Protein AF-A0A1Y6H4E5-F1 (afdb_monomer_lite)

Foldseek 3Di:
DVVVVVVVVVVVVVPPPPPDDDDDPVVVVVVVVVVVVVVVVVVVVVVVVVVVVVCCVVPNDAPDPGDPPDPPDDPPPDPPDDDDDDDDDDDDDDDDDDDDDPDDPCPPPPDPPPDPPPDPLDPLPPDFFQKEAEAEEEEQFQAKFKAFPNDTRYPRHHGHRYHPPDPCNVVPDFGDHMDDNCCNPPNGPAWIWMWTQFNVRDIDIDTHDVCVLQVRRGADDDDDPQFFDPCCSQQNPVRPRGWYKYWYWYHYRQKIWIKIWGWTWTPDAPCCPPDVPHTDIDTDIGTSDMDGD

Organism: NCBI:txid48664

Radius of gyration: 30.04 Å; chains: 1; bounding box: 82×57×72 Å

Sequence (293 aa):
MEECALLCSIRSIAKEGDKQMSDTPESRYAAVARRVVEAHEAQLLRDLQLINERTVRELGPLPHGGLPVQPKRKPKRAPWEQPVVDPPTLDADAPLLPQTPLSDIGDPDMFKFSNPFKKKRREPWPLRFDSYSFDARCYHTLRCSIIFDRQQHSLHLADPSGDPYAPDWKDDWRGGFGSTEEFETRGFPSTVDIRWTAMDGVERYVEVDLEKIFPGHLMLHNVAGEDIDEFFLVYGYSGNGRNHVYILLEVNDRTINVYMRADVLTKHLADPQHDPHIKISRNDLILAWTKTY

Structure (mmCIF, N/CA/C/O backbone):
data_AF-A0A1Y6H4E5-F1
#
_entry.id   AF-A0A1Y6H4E5-F1
#
loop_
_atom_site.group_PDB
_atom_site.id
_atom_site.type_symbol
_atom_site.label_atom_id
_atom_site.label_alt_id
_atom_site.label_comp_id
_atom_site.label_asym_id
_atom_site.label_entity_id
_atom_site.label_seq_id
_atom_site.pdbx_PDB_ins_code
_atom_site.Cartn_x
_atom_site.Cartn_y
_atom_site.Cartn_z
_atom_site.occupancy
_atom_site.B_iso_or_equiv
_atom_site.auth_seq_id
_atom_site.auth_comp_id
_atom_site.auth_asym_id
_atom_site.auth_atom_id
_atom_site.pdbx_PDB_model_num
ATOM 1 N N . MET A 1 1 ? -8.424 22.517 -40.061 1.00 43.75 1 MET A N 1
ATOM 2 C CA . MET A 1 1 ? -7.955 21.871 -41.310 1.00 43.75 1 MET A CA 1
ATOM 3 C C . MET A 1 1 ? -6.495 21.405 -41.241 1.00 43.75 1 MET A C 1
ATOM 5 O O . MET A 1 1 ? -6.086 20.671 -42.128 1.00 43.75 1 MET A O 1
ATOM 9 N N . GLU A 1 2 ? -5.729 21.730 -40.190 1.00 38.34 2 GLU A N 1
ATOM 10 C CA . GLU A 1 2 ? -4.317 21.315 -40.055 1.00 38.34 2 GLU A CA 1
ATOM 11 C C . GLU A 1 2 ? -4.100 19.918 -39.436 1.00 38.34 2 GLU A C 1
ATOM 13 O O . GLU A 1 2 ? -3.060 19.312 -39.671 1.00 38.34 2 GLU A O 1
ATOM 18 N N . GLU A 1 3 ? -5.091 19.324 -38.758 1.00 34.62 3 GLU A N 1
ATOM 19 C CA . GLU A 1 3 ? -4.990 17.938 -38.251 1.00 34.62 3 GLU A CA 1
ATOM 20 C C . GLU A 1 3 ? -4.940 16.871 -39.363 1.00 34.62 3 GLU A C 1
ATOM 22 O O . GLU A 1 3 ? -4.353 15.805 -39.183 1.00 34.62 3 GLU A O 1
ATOM 27 N N . CYS A 1 4 ? -5.490 17.158 -40.549 1.00 33.28 4 CYS A N 1
ATOM 28 C CA . CYS A 1 4 ? -5.428 16.233 -41.689 1.00 33.28 4 CYS A CA 1
ATOM 29 C C . CYS A 1 4 ? -4.044 16.192 -42.363 1.00 33.28 4 CYS A C 1
ATOM 31 O O . CYS A 1 4 ? -3.723 15.211 -43.032 1.00 33.28 4 CYS A O 1
ATOM 33 N N . ALA A 1 5 ? -3.200 17.214 -42.177 1.00 38.75 5 ALA A N 1
ATOM 34 C CA . ALA A 1 5 ? -1.873 17.262 -42.795 1.00 38.75 5 ALA A CA 1
ATOM 35 C C . ALA A 1 5 ? -0.847 16.394 -42.042 1.00 38.75 5 ALA A C 1
ATOM 37 O O . ALA A 1 5 ? -0.001 15.753 -42.672 1.00 38.75 5 ALA A O 1
ATOM 38 N N . LEU A 1 6 ? -0.964 16.293 -40.711 1.00 40.72 6 LEU A N 1
ATOM 39 C CA . LEU A 1 6 ? -0.069 15.469 -39.890 1.00 40.72 6 LEU A CA 1
ATOM 40 C C . LEU A 1 6 ? -0.286 13.965 -40.135 1.00 40.72 6 LEU A C 1
ATOM 42 O O . LEU A 1 6 ? 0.675 13.212 -40.290 1.00 40.72 6 LEU A O 1
ATOM 46 N N . LEU A 1 7 ? -1.547 13.533 -40.256 1.00 39.62 7 LEU A N 1
ATOM 47 C CA . LEU A 1 7 ? -1.901 12.130 -40.506 1.00 39.62 7 LEU A CA 1
ATOM 48 C C . LEU A 1 7 ? -1.548 11.663 -41.932 1.00 39.62 7 LEU A C 1
ATOM 50 O O . LEU A 1 7 ? -1.193 10.498 -42.126 1.00 39.62 7 LEU A O 1
ATOM 54 N N . CYS A 1 8 ? -1.572 12.561 -42.924 1.00 33.62 8 CYS A N 1
ATOM 55 C CA . CYS A 1 8 ? -1.128 12.254 -44.289 1.00 33.62 8 CYS A CA 1
ATOM 56 C C . CYS A 1 8 ? 0.403 12.153 -44.412 1.00 33.62 8 CYS A C 1
ATOM 58 O O . CYS A 1 8 ? 0.894 11.301 -45.153 1.00 33.62 8 CYS A O 1
ATOM 60 N N . SER A 1 9 ? 1.163 12.949 -43.651 1.00 37.72 9 SER A N 1
ATOM 61 C CA . SER A 1 9 ? 2.634 12.900 -43.663 1.00 37.72 9 SER A CA 1
ATOM 62 C C . SER A 1 9 ? 3.179 11.608 -43.029 1.00 37.72 9 SER A C 1
ATOM 64 O O . SER A 1 9 ? 4.065 10.956 -43.586 1.00 37.72 9 SER A O 1
ATOM 66 N N . ILE A 1 10 ? 2.557 11.143 -41.936 1.00 40.94 10 ILE A N 1
ATOM 67 C CA . ILE A 1 10 ? 2.920 9.883 -41.260 1.00 40.94 10 ILE A CA 1
ATOM 68 C C . ILE A 1 10 ? 2.685 8.660 -42.168 1.00 40.94 10 ILE A C 1
ATOM 70 O O . ILE A 1 10 ? 3.489 7.726 -42.170 1.00 40.94 10 ILE A O 1
ATOM 74 N N . ARG A 1 11 ? 1.632 8.672 -43.001 1.00 40.44 11 ARG A N 1
ATOM 75 C CA . ARG A 1 11 ? 1.363 7.591 -43.970 1.00 40.44 11 ARG A CA 1
ATOM 76 C C . ARG A 1 11 ? 2.332 7.566 -45.157 1.00 40.44 11 ARG A C 1
ATOM 78 O O . ARG A 1 11 ? 2.535 6.495 -45.723 1.00 40.44 11 ARG A O 1
ATOM 85 N N . SER A 1 12 ? 2.937 8.697 -45.528 1.00 34.59 12 SER A N 1
ATOM 86 C CA . SER A 1 12 ? 3.885 8.760 -46.652 1.00 34.59 12 SER A CA 1
ATOM 87 C C . SER A 1 12 ? 5.274 8.238 -46.269 1.00 34.59 12 SER A C 1
ATOM 89 O O . SER A 1 12 ? 5.890 7.513 -47.044 1.00 34.59 12 SER A O 1
ATOM 91 N N . ILE A 1 13 ? 5.736 8.511 -45.043 1.00 42.03 13 ILE A N 1
ATOM 92 C CA . ILE A 1 13 ? 7.057 8.066 -44.555 1.00 42.03 13 ILE A CA 1
ATOM 93 C C . ILE A 1 13 ? 7.108 6.538 -44.365 1.00 42.03 13 ILE A C 1
ATOM 95 O O . ILE A 1 13 ? 8.163 5.922 -44.506 1.00 42.03 13 ILE A O 1
ATOM 99 N N . ALA A 1 14 ? 5.962 5.894 -44.120 1.00 40.59 14 ALA A N 1
ATOM 100 C CA . ALA A 1 14 ? 5.868 4.439 -44.012 1.00 40.59 14 ALA A CA 1
ATOM 101 C C . ALA A 1 14 ? 6.051 3.695 -45.353 1.00 40.59 14 ALA A C 1
ATOM 103 O O . ALA A 1 14 ? 6.268 2.486 -45.334 1.00 40.59 14 ALA A O 1
ATOM 104 N N . LYS A 1 15 ? 5.970 4.380 -46.505 1.00 39.62 15 LYS A N 1
ATOM 105 C CA . LYS A 1 15 ? 6.017 3.741 -47.832 1.00 39.62 15 LYS A CA 1
ATOM 106 C C . LYS A 1 15 ? 7.396 3.715 -48.495 1.00 39.62 15 LYS A C 1
ATOM 108 O O . LYS A 1 15 ? 7.568 2.975 -49.455 1.00 39.62 15 LYS A O 1
ATOM 113 N N . GLU A 1 16 ? 8.369 4.479 -48.001 1.00 36.78 16 GLU A N 1
ATOM 114 C CA . GLU A 1 16 ? 9.634 4.709 -48.726 1.00 36.78 16 GLU A CA 1
ATOM 115 C C . GLU A 1 16 ? 10.865 4.048 -48.076 1.00 36.78 16 GLU A C 1
ATOM 117 O O . GLU A 1 16 ? 11.974 4.136 -48.593 1.00 36.78 16 GLU A O 1
ATOM 122 N N . GLY A 1 17 ? 10.678 3.337 -46.959 1.00 37.91 17 GLY A N 1
ATOM 123 C CA . GLY A 1 17 ? 11.751 2.681 -46.199 1.00 37.91 17 GLY A CA 1
ATOM 124 C C . GLY A 1 17 ? 11.786 1.155 -46.302 1.00 37.91 17 GLY A C 1
ATOM 125 O O . GLY A 1 17 ? 12.367 0.518 -45.430 1.00 37.91 17 GLY A O 1
ATOM 126 N N . ASP A 1 18 ? 11.158 0.556 -47.317 1.00 40.25 18 ASP A N 1
ATOM 127 C CA . ASP A 1 18 ? 11.039 -0.907 -47.467 1.00 40.25 18 ASP A CA 1
ATOM 128 C C . ASP A 1 18 ? 12.288 -1.560 -48.094 1.00 40.25 18 ASP A C 1
ATOM 130 O O . ASP A 1 18 ? 12.223 -2.507 -48.879 1.00 40.25 18 ASP A O 1
ATOM 134 N N . LYS A 1 19 ? 13.473 -1.022 -47.787 1.00 47.00 19 LYS A N 1
ATOM 135 C CA . LYS A 1 19 ? 14.741 -1.591 -48.240 1.00 47.00 19 LYS A CA 1
ATOM 136 C C 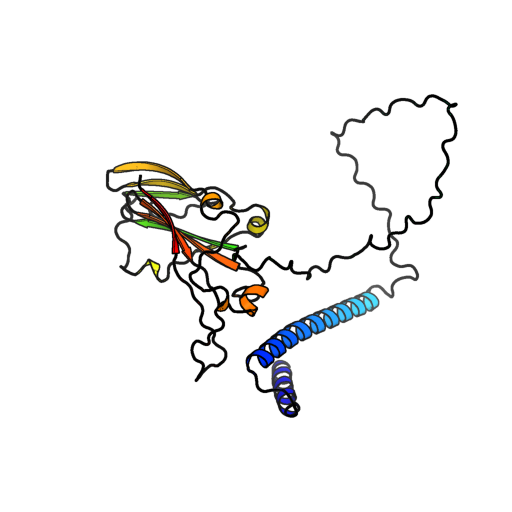. LYS A 1 19 ? 15.732 -1.632 -47.086 1.00 47.00 19 LYS A C 1
ATOM 138 O O . LYS A 1 19 ? 16.298 -0.619 -46.697 1.00 47.00 19 LYS A O 1
ATOM 143 N N . GLN A 1 20 ? 15.911 -2.852 -46.583 1.00 48.88 20 GLN A N 1
ATOM 144 C CA . GLN A 1 20 ? 16.854 -3.280 -45.550 1.00 48.88 20 GLN A CA 1
ATOM 145 C C . GLN A 1 20 ? 16.556 -2.831 -44.112 1.00 48.88 20 GLN A C 1
ATOM 147 O O . GLN A 1 20 ? 17.123 -1.868 -43.611 1.00 48.88 20 GLN A O 1
ATOM 152 N N . MET A 1 21 ? 15.796 -3.648 -43.381 1.00 39.09 21 MET A N 1
ATOM 153 C CA . MET A 1 21 ? 15.991 -3.817 -41.937 1.00 39.09 21 MET A CA 1
ATOM 154 C C . MET A 1 21 ? 15.664 -5.255 -41.545 1.00 39.09 21 MET A C 1
ATOM 156 O O . MET A 1 21 ? 14.657 -5.808 -41.965 1.00 39.09 21 MET A O 1
ATOM 160 N N . SER A 1 22 ? 16.564 -5.849 -40.772 1.00 40.94 22 SER A N 1
ATOM 161 C CA . SER A 1 22 ? 16.512 -7.217 -40.266 1.00 40.94 22 SER A CA 1
ATOM 162 C C . SER A 1 22 ? 15.227 -7.516 -39.485 1.00 40.94 22 SER A C 1
ATOM 164 O O . SER A 1 22 ? 14.877 -6.781 -38.560 1.00 40.94 22 SER A O 1
ATOM 166 N N . ASP A 1 23 ? 14.584 -8.628 -39.839 1.00 41.53 23 ASP A N 1
ATOM 167 C CA . ASP A 1 23 ? 13.348 -9.172 -39.265 1.00 41.53 23 ASP A CA 1
ATOM 168 C C . ASP A 1 23 ? 13.526 -9.725 -37.838 1.00 41.53 23 ASP A C 1
ATOM 170 O O . ASP A 1 23 ? 13.482 -10.934 -37.611 1.00 41.53 23 ASP A O 1
ATOM 174 N N . THR A 1 24 ? 13.685 -8.856 -36.837 1.00 47.16 24 THR A N 1
ATOM 175 C CA . THR A 1 24 ? 13.356 -9.224 -35.449 1.00 47.16 24 THR A CA 1
ATOM 176 C C . THR A 1 24 ? 12.381 -8.213 -34.826 1.00 47.16 24 THR A C 1
ATOM 178 O O . THR A 1 24 ? 12.632 -7.004 -34.870 1.00 47.16 24 THR A O 1
ATOM 181 N N . PRO A 1 25 ? 11.251 -8.664 -34.237 1.00 45.81 25 PRO A N 1
ATOM 182 C CA . PRO A 1 25 ? 10.238 -7.785 -33.636 1.00 45.81 25 PRO A CA 1
ATOM 183 C C . PRO A 1 25 ? 10.790 -6.862 -32.538 1.00 45.81 25 PRO A C 1
ATOM 185 O O . PRO A 1 25 ? 10.391 -5.701 -32.448 1.00 45.81 25 PRO A O 1
ATOM 188 N N . GLU A 1 26 ? 11.768 -7.342 -31.762 1.00 47.16 26 GLU A N 1
ATOM 189 C CA . GLU A 1 26 ? 12.462 -6.593 -30.701 1.00 47.16 26 GLU A CA 1
ATOM 190 C C . GLU A 1 26 ? 13.171 -5.329 -31.229 1.00 47.16 26 GLU A C 1
ATOM 192 O O . GLU A 1 26 ? 13.170 -4.281 -30.579 1.00 47.16 26 GLU A O 1
ATOM 197 N N . SER A 1 27 ? 13.701 -5.378 -32.457 1.00 55.47 27 SER A N 1
ATOM 198 C CA . SER A 1 27 ? 14.423 -4.263 -33.084 1.00 55.47 27 SER A CA 1
ATOM 199 C C . SER A 1 27 ? 13.495 -3.111 -33.485 1.00 55.47 27 SER A C 1
ATOM 201 O O . SER A 1 27 ? 13.840 -1.933 -33.345 1.00 55.47 27 SER A O 1
ATOM 203 N N . ARG A 1 28 ? 12.271 -3.424 -33.932 1.00 50.00 28 ARG A N 1
ATOM 204 C CA . ARG A 1 28 ? 11.319 -2.413 -34.423 1.00 50.00 28 ARG A CA 1
ATOM 205 C C . ARG A 1 28 ? 10.765 -1.561 -33.287 1.00 50.00 28 ARG A C 1
ATOM 207 O O . ARG A 1 28 ? 10.575 -0.363 -33.468 1.00 50.00 28 ARG A O 1
ATOM 214 N N . TYR A 1 29 ? 10.584 -2.139 -32.106 1.00 50.72 29 TYR A N 1
ATOM 215 C CA . TYR A 1 29 ? 10.145 -1.405 -30.923 1.00 50.72 29 TYR A CA 1
ATOM 216 C C . TYR A 1 29 ? 11.189 -0.473 -30.353 1.00 50.72 29 TYR A C 1
ATOM 218 O O . TYR A 1 29 ? 10.888 0.690 -30.088 1.00 50.72 29 TYR A O 1
ATOM 226 N N . ALA A 1 30 ? 12.420 -0.961 -30.221 1.00 56.38 30 ALA A N 1
ATOM 227 C CA . ALA A 1 30 ? 13.541 -0.112 -29.860 1.00 56.38 30 ALA A CA 1
ATOM 228 C C . ALA A 1 30 ? 13.674 1.050 -30.860 1.00 56.38 30 ALA A C 1
ATOM 230 O O . ALA A 1 30 ? 13.914 2.186 -30.455 1.00 56.38 30 ALA A O 1
ATOM 231 N N . ALA A 1 31 ? 13.436 0.799 -32.153 1.00 59.50 31 ALA A N 1
ATOM 232 C CA . ALA A 1 31 ? 13.433 1.838 -33.178 1.00 59.50 31 ALA A CA 1
ATOM 233 C C . ALA A 1 31 ? 12.261 2.828 -33.039 1.00 59.50 31 ALA A C 1
ATOM 235 O O . ALA A 1 31 ? 12.471 4.030 -33.176 1.00 59.50 31 ALA A O 1
ATOM 236 N N . VAL A 1 32 ? 11.040 2.370 -32.742 1.00 62.50 32 VAL A N 1
ATOM 237 C CA . VAL A 1 32 ? 9.875 3.254 -32.542 1.00 62.50 32 VAL A CA 1
ATOM 238 C C . VAL A 1 32 ? 10.035 4.097 -31.277 1.00 62.50 32 VAL A C 1
ATOM 240 O O . VAL A 1 32 ? 9.839 5.307 -31.333 1.00 62.50 32 VAL A O 1
ATOM 243 N N . ALA A 1 33 ? 10.459 3.501 -30.162 1.00 61.06 33 ALA A N 1
ATOM 244 C CA . ALA A 1 33 ? 10.704 4.224 -28.916 1.00 61.06 33 ALA A CA 1
ATOM 245 C C . ALA A 1 33 ? 11.807 5.282 -29.085 1.00 61.06 33 ALA A C 1
ATOM 247 O O . ALA A 1 33 ? 11.628 6.425 -28.664 1.00 61.06 33 ALA A O 1
ATOM 248 N N . ARG A 1 34 ? 12.906 4.941 -29.777 1.00 67.31 34 ARG A N 1
ATOM 249 C CA . ARG A 1 34 ? 13.946 5.915 -30.147 1.00 67.31 34 ARG A CA 1
ATOM 250 C C . ARG A 1 34 ? 13.375 7.053 -30.983 1.00 67.31 34 ARG A C 1
ATOM 252 O O . ARG A 1 34 ? 13.589 8.204 -30.633 1.00 67.31 34 ARG A O 1
ATOM 259 N N . ARG A 1 35 ? 12.565 6.752 -32.001 1.00 68.25 35 ARG A N 1
ATOM 260 C CA . ARG A 1 35 ? 11.923 7.775 -32.844 1.00 68.25 35 ARG A CA 1
ATOM 261 C C . ARG A 1 35 ? 10.982 8.693 -32.067 1.00 68.25 35 ARG A C 1
ATOM 263 O O . ARG A 1 35 ? 10.921 9.876 -32.375 1.00 68.25 35 ARG A O 1
ATOM 270 N N . VAL A 1 36 ? 10.254 8.183 -31.071 1.00 68.81 36 VAL A N 1
ATOM 271 C CA . VAL A 1 36 ? 9.380 9.008 -30.218 1.00 68.81 36 VAL A CA 1
ATOM 272 C C . VAL A 1 36 ? 10.207 9.960 -29.352 1.00 68.81 36 VAL A C 1
ATOM 274 O O . VAL A 1 36 ? 9.886 11.145 -29.275 1.00 68.81 36 VAL A O 1
ATOM 277 N N . VAL A 1 37 ? 11.296 9.471 -28.752 1.00 68.75 37 VAL A N 1
ATOM 278 C CA . VAL A 1 37 ? 12.220 10.306 -27.968 1.00 68.75 37 VAL A CA 1
ATOM 279 C C . VAL A 1 37 ? 12.899 11.350 -28.859 1.00 68.75 37 VAL A C 1
ATOM 281 O O . VAL A 1 37 ? 12.872 12.531 -28.530 1.00 68.75 37 VAL A O 1
ATOM 284 N N . GLU A 1 38 ? 13.418 10.949 -30.020 1.00 78.12 38 GLU A N 1
ATOM 285 C CA . GLU A 1 38 ? 14.042 11.844 -31.004 1.00 78.12 38 GLU A CA 1
ATOM 286 C C . GLU A 1 38 ? 13.059 12.911 -31.511 1.00 78.12 38 GLU A C 1
ATOM 288 O O . GLU A 1 38 ? 13.417 14.082 -31.637 1.00 78.12 38 GLU A O 1
ATOM 293 N N . ALA A 1 39 ? 11.796 12.546 -31.760 1.00 73.06 39 ALA A N 1
ATOM 294 C CA . ALA A 1 39 ? 10.763 13.493 -32.172 1.00 73.06 39 ALA A CA 1
ATOM 295 C C . ALA A 1 39 ? 10.438 14.511 -31.068 1.00 73.06 39 ALA A C 1
ATOM 297 O O . ALA A 1 39 ? 10.247 15.693 -31.365 1.00 73.06 39 ALA A O 1
ATOM 298 N N . HIS A 1 40 ? 10.406 14.070 -29.808 1.00 73.38 40 HIS A N 1
ATOM 299 C CA . HIS A 1 40 ? 10.199 14.938 -28.651 1.00 73.38 40 HIS A CA 1
ATOM 300 C C . HIS A 1 40 ? 11.390 15.885 -28.424 1.00 73.38 40 HIS A C 1
ATOM 302 O O . HIS A 1 40 ? 11.195 17.083 -28.222 1.00 73.38 40 HIS A O 1
ATOM 308 N N . GLU A 1 41 ? 12.628 15.397 -28.533 1.00 77.81 41 GLU A N 1
ATOM 309 C CA . GLU A 1 41 ? 13.833 16.238 -28.468 1.00 77.81 41 GLU A CA 1
ATOM 310 C C . GLU A 1 41 ? 13.877 17.265 -29.608 1.00 77.81 41 GLU A C 1
ATOM 312 O O . GLU A 1 41 ? 14.158 18.444 -29.382 1.00 77.81 41 GLU A O 1
ATOM 317 N N . ALA A 1 42 ? 13.522 16.854 -30.829 1.00 78.56 42 ALA A N 1
ATOM 318 C CA . ALA A 1 42 ? 13.422 17.759 -31.968 1.00 78.56 42 ALA A CA 1
ATOM 319 C C . ALA A 1 42 ? 12.324 18.819 -31.774 1.00 78.56 42 ALA A C 1
ATOM 321 O O . ALA A 1 42 ? 12.481 19.950 -32.233 1.00 78.56 42 ALA A O 1
ATOM 322 N N . GLN A 1 43 ? 11.224 18.478 -31.096 1.00 81.81 43 GLN A N 1
ATOM 323 C CA . GLN A 1 43 ? 10.175 19.436 -30.748 1.00 81.81 43 GLN A CA 1
ATOM 324 C C . GLN A 1 43 ? 10.676 20.471 -29.737 1.00 81.81 43 GLN A C 1
ATOM 326 O O . GLN A 1 43 ? 10.529 21.665 -29.981 1.00 81.81 43 GLN A O 1
ATOM 331 N N . LEU A 1 44 ? 11.353 20.035 -28.672 1.00 78.50 44 LEU A N 1
ATOM 332 C CA . LEU A 1 44 ? 11.952 20.940 -27.686 1.00 78.50 44 LEU A CA 1
ATOM 333 C C . LEU A 1 44 ? 12.960 21.906 -28.323 1.00 78.50 44 LEU A C 1
ATOM 335 O O . LEU A 1 44 ? 12.975 23.090 -27.993 1.00 78.50 44 LEU A O 1
ATOM 339 N N . LEU A 1 45 ? 13.783 21.423 -29.258 1.00 83.94 45 LEU A N 1
ATOM 340 C CA . LEU A 1 45 ? 14.735 22.262 -29.990 1.00 83.94 45 LEU A CA 1
ATOM 341 C C . LEU A 1 45 ? 14.034 23.316 -30.857 1.00 83.94 45 LEU A C 1
ATOM 343 O O . LEU A 1 45 ? 14.466 24.469 -30.867 1.00 83.94 45 LEU A O 1
ATOM 347 N N . ARG A 1 46 ? 12.943 22.949 -31.543 1.00 82.12 46 ARG A N 1
ATOM 348 C CA . ARG A 1 46 ? 12.126 23.902 -32.313 1.00 82.12 46 ARG A CA 1
ATOM 349 C C . ARG A 1 46 ? 11.495 24.959 -31.414 1.00 82.12 46 ARG A C 1
ATOM 351 O O . ARG A 1 46 ? 11.556 26.142 -31.736 1.00 82.12 46 ARG A O 1
ATOM 358 N N . ASP A 1 47 ? 10.940 24.549 -30.280 1.00 78.38 47 ASP A N 1
ATOM 359 C CA . ASP A 1 47 ? 10.292 25.469 -29.346 1.00 78.38 47 ASP A CA 1
ATOM 360 C C . ASP A 1 47 ? 11.313 26.429 -28.719 1.00 78.38 47 ASP A C 1
ATOM 362 O O . ASP A 1 47 ? 11.067 27.632 -28.642 1.00 78.38 47 ASP A O 1
ATOM 366 N N . LEU A 1 48 ? 12.508 25.940 -28.368 1.00 81.44 48 LEU A N 1
ATOM 367 C CA . LEU A 1 48 ? 13.615 26.785 -27.914 1.00 81.44 48 LEU A CA 1
ATOM 368 C C . LEU A 1 48 ? 14.070 27.782 -28.987 1.00 81.44 48 LEU A C 1
ATOM 370 O O . LEU A 1 48 ? 14.336 28.940 -28.667 1.00 81.44 48 LEU A O 1
ATOM 374 N N . GLN A 1 49 ? 14.151 27.365 -30.253 1.00 78.62 49 GLN A N 1
ATOM 375 C CA . GLN A 1 49 ? 14.478 28.267 -31.361 1.00 78.62 49 GLN A CA 1
ATOM 376 C C . GLN A 1 49 ? 13.411 29.348 -31.538 1.00 78.62 49 GLN A C 1
ATOM 378 O O . GLN A 1 49 ? 13.757 30.525 -31.585 1.00 78.62 49 GLN A O 1
ATOM 383 N N . LEU A 1 50 ? 12.129 28.976 -31.536 1.00 82.44 50 LEU A N 1
ATOM 384 C CA . LEU A 1 50 ? 11.012 29.920 -31.614 1.00 82.44 50 LEU A CA 1
ATOM 385 C C . LEU A 1 50 ? 11.030 30.928 -30.460 1.00 82.44 50 LEU A C 1
ATOM 387 O O . LEU A 1 50 ? 10.832 32.125 -30.677 1.00 82.44 50 LEU A O 1
ATOM 391 N N . ILE A 1 51 ? 11.302 30.466 -29.236 1.00 78.06 51 ILE A N 1
ATOM 392 C CA . ILE A 1 51 ? 11.428 31.334 -28.061 1.00 78.06 51 ILE A CA 1
ATOM 393 C C . ILE A 1 51 ? 12.604 32.297 -28.230 1.00 78.06 51 ILE A C 1
ATOM 395 O O . ILE A 1 51 ? 12.442 33.495 -27.999 1.00 78.06 51 ILE A O 1
ATOM 399 N N . ASN A 1 52 ? 13.768 31.812 -28.661 1.00 76.44 52 ASN A N 1
ATOM 400 C CA . ASN A 1 52 ? 14.949 32.649 -28.867 1.00 76.44 52 ASN A CA 1
ATOM 401 C C . ASN A 1 52 ? 14.728 33.685 -29.976 1.00 76.44 52 ASN A C 1
ATOM 403 O O . ASN A 1 52 ? 15.027 34.860 -29.776 1.00 76.44 52 ASN A O 1
ATOM 407 N N . GLU A 1 53 ? 14.153 33.291 -31.113 1.00 82.31 53 GLU A N 1
ATOM 408 C CA . GLU A 1 53 ? 13.814 34.203 -32.210 1.00 82.31 53 GLU A CA 1
ATOM 409 C C . GLU A 1 53 ? 12.829 35.279 -31.766 1.00 82.31 53 GLU A C 1
ATOM 411 O O . GLU A 1 53 ? 13.014 36.463 -32.062 1.00 82.31 53 GLU A O 1
ATOM 416 N N . ARG A 1 54 ? 11.794 34.883 -31.020 1.00 80.69 54 ARG A N 1
ATOM 417 C CA . ARG A 1 54 ? 10.828 35.820 -30.453 1.00 80.69 54 ARG A CA 1
ATOM 418 C C . ARG A 1 54 ? 11.495 36.773 -29.466 1.00 80.69 54 ARG A C 1
ATOM 420 O O . ARG A 1 54 ? 11.260 37.974 -29.536 1.00 80.69 54 ARG A O 1
ATOM 427 N N . THR A 1 55 ? 12.369 36.256 -28.610 1.00 78.56 55 THR A N 1
ATOM 428 C CA . THR A 1 55 ? 13.117 37.043 -27.622 1.00 78.56 55 THR A CA 1
ATOM 429 C C . THR A 1 55 ? 14.014 38.068 -28.308 1.00 78.56 55 THR A C 1
ATOM 431 O O . THR A 1 55 ? 13.996 39.234 -27.937 1.00 78.56 55 THR A O 1
ATOM 434 N N . VAL A 1 56 ? 14.743 37.676 -29.356 1.00 80.75 56 VAL A N 1
ATOM 435 C CA . VAL A 1 56 ? 15.589 38.589 -30.141 1.00 80.75 56 VAL A CA 1
ATOM 436 C C . VAL A 1 56 ? 14.752 39.625 -30.893 1.00 80.75 56 VAL A C 1
ATOM 438 O O . VAL A 1 56 ? 15.159 40.779 -31.001 1.00 80.75 56 VAL A O 1
ATOM 441 N N . ARG A 1 57 ? 13.569 39.251 -31.394 1.00 77.06 57 ARG A N 1
ATOM 442 C CA . ARG A 1 57 ? 12.650 40.189 -32.056 1.00 77.06 57 ARG A CA 1
ATOM 443 C C . ARG A 1 57 ? 12.084 41.227 -31.086 1.00 77.06 57 ARG A C 1
ATOM 445 O O . ARG A 1 57 ? 11.952 42.386 -31.464 1.00 77.06 57 ARG A O 1
ATOM 452 N N . GLU A 1 58 ? 11.730 40.815 -29.870 1.00 81.56 58 GLU A N 1
ATOM 453 C CA . GLU A 1 58 ? 11.099 41.681 -28.866 1.00 81.56 58 GLU A CA 1
ATOM 454 C C . GLU A 1 58 ? 12.120 42.508 -28.064 1.00 81.56 58 GLU A C 1
ATOM 456 O O . GLU A 1 58 ? 11.851 43.664 -27.745 1.00 81.56 58 GLU A O 1
ATOM 461 N N . LEU A 1 59 ? 13.292 41.944 -27.751 1.00 81.06 59 LEU A N 1
ATOM 462 C CA . LEU A 1 59 ? 14.297 42.547 -26.861 1.00 81.06 59 LEU A CA 1
ATOM 463 C C . LEU A 1 59 ? 15.592 42.967 -27.574 1.00 81.06 59 LEU A C 1
ATOM 465 O O . LEU A 1 59 ? 16.451 43.597 -26.958 1.00 81.06 59 LEU A O 1
ATOM 469 N N . GLY A 1 60 ? 15.734 42.651 -28.862 1.00 77.62 60 GLY A N 1
ATOM 470 C CA . GLY A 1 60 ? 16.959 42.866 -29.628 1.00 77.62 60 GLY A CA 1
ATOM 471 C C . GLY A 1 60 ? 18.001 41.753 -29.431 1.00 77.62 60 GLY A C 1
ATOM 472 O O . GLY A 1 60 ? 17.830 40.854 -28.604 1.00 77.62 60 GLY A O 1
ATOM 473 N N . PRO A 1 61 ? 19.095 41.766 -30.215 1.00 77.50 61 PRO A N 1
ATOM 474 C CA . PRO A 1 61 ? 20.173 40.795 -30.068 1.00 77.50 61 PRO A CA 1
ATOM 475 C C . PRO A 1 61 ? 20.880 40.954 -28.717 1.00 77.50 61 PRO A C 1
ATOM 477 O O . PRO A 1 61 ? 20.989 42.055 -28.176 1.00 77.50 61 PRO A O 1
ATOM 480 N N . LEU A 1 62 ? 21.411 39.848 -28.190 1.00 69.31 62 LEU A N 1
ATOM 481 C CA . LEU A 1 62 ? 22.238 39.879 -26.984 1.00 69.31 62 LEU A CA 1
ATOM 482 C C . LEU A 1 62 ? 23.451 40.808 -27.196 1.00 69.31 62 LEU A C 1
ATOM 484 O O . LEU A 1 62 ? 24.109 40.714 -28.237 1.00 69.31 62 LEU A O 1
ATOM 488 N N . PRO A 1 63 ? 23.781 41.680 -26.226 1.00 74.62 63 PRO A N 1
ATOM 489 C CA . PRO A 1 63 ? 24.948 42.542 -26.331 1.00 74.62 63 PRO A CA 1
ATOM 490 C C . PRO A 1 63 ? 26.238 41.719 -26.442 1.00 74.62 63 PRO A C 1
ATOM 492 O O . PRO A 1 63 ? 26.370 40.654 -25.829 1.00 74.62 63 PRO A O 1
ATOM 495 N N . HIS A 1 64 ? 27.219 42.228 -27.193 1.00 51.62 64 HIS A N 1
ATOM 496 C CA . HIS A 1 64 ? 28.559 41.641 -27.243 1.00 51.62 64 HIS A CA 1
ATOM 497 C C . HIS A 1 64 ? 29.161 41.626 -25.825 1.00 51.62 64 HIS A C 1
ATOM 499 O O . HIS A 1 64 ? 29.436 42.680 -25.259 1.00 51.62 64 HIS A O 1
ATOM 505 N N . GLY A 1 65 ? 29.321 40.428 -25.248 1.00 64.50 65 GLY A N 1
ATOM 506 C CA . GLY A 1 65 ? 29.749 40.225 -23.854 1.00 64.50 65 GLY A CA 1
ATOM 507 C C . GLY A 1 65 ? 28.701 39.587 -22.928 1.00 64.50 65 GLY A C 1
ATOM 508 O O . GLY A 1 65 ? 29.015 39.322 -21.771 1.00 64.50 65 GLY A O 1
ATOM 509 N N . GLY A 1 66 ? 27.492 39.291 -23.424 1.00 62.41 66 GLY A N 1
ATOM 510 C CA . GLY A 1 66 ? 26.413 38.684 -22.637 1.00 62.41 66 GLY A CA 1
ATOM 511 C C . GLY A 1 66 ? 25.610 39.706 -21.826 1.00 62.41 66 GLY A C 1
ATOM 512 O O . GLY A 1 66 ? 25.867 40.909 -21.868 1.00 62.41 66 GLY A O 1
ATOM 513 N N . LEU A 1 67 ? 24.588 39.241 -21.102 1.00 63.84 67 LEU A N 1
ATOM 514 C CA . LEU A 1 67 ? 23.815 40.110 -20.210 1.00 63.84 67 LEU A CA 1
ATOM 515 C C . LEU A 1 67 ? 24.708 40.596 -19.054 1.00 63.84 67 LEU A C 1
ATOM 517 O O . LEU A 1 67 ? 25.465 39.789 -18.509 1.00 63.84 67 LEU A O 1
ATOM 521 N N . PRO A 1 68 ? 24.609 41.869 -18.627 1.00 59.94 68 PRO A N 1
ATOM 522 C CA . PRO A 1 68 ? 25.357 42.362 -17.478 1.00 59.94 68 PRO A CA 1
ATOM 523 C C . PRO A 1 68 ? 25.063 41.503 -16.244 1.00 59.94 68 PRO A C 1
ATOM 525 O O . PRO A 1 68 ? 23.937 41.485 -15.739 1.00 59.94 68 PRO A O 1
ATOM 528 N N . VAL A 1 69 ? 26.073 40.787 -15.745 1.00 55.31 69 VAL A N 1
ATOM 529 C CA . VAL A 1 69 ? 25.971 40.063 -14.476 1.00 55.31 69 VAL A CA 1
ATOM 530 C C . VAL A 1 69 ? 25.941 41.109 -13.371 1.00 55.31 69 VAL A C 1
ATOM 532 O O . VAL A 1 69 ? 26.972 41.636 -12.958 1.00 55.31 69 VAL A O 1
ATOM 535 N N . GLN A 1 70 ? 24.740 41.441 -12.903 1.00 55.59 70 GLN A N 1
ATOM 536 C CA . GLN A 1 70 ? 24.597 42.242 -11.696 1.00 55.59 70 GLN A CA 1
ATOM 537 C C . GLN A 1 70 ? 25.230 41.454 -10.541 1.00 55.59 70 GLN A C 1
ATOM 539 O O . GLN A 1 70 ? 24.867 40.287 -10.346 1.00 55.59 70 GLN A O 1
ATOM 544 N N . PRO A 1 71 ? 26.162 42.036 -9.764 1.00 55.00 71 PRO A N 1
ATOM 545 C CA . PRO A 1 71 ? 26.659 41.379 -8.568 1.00 55.00 71 PRO A CA 1
ATOM 546 C C . PRO A 1 71 ? 25.457 41.101 -7.665 1.00 55.00 71 PRO A C 1
ATOM 548 O O . PRO A 1 71 ? 24.808 42.028 -7.172 1.00 55.00 71 PRO A O 1
ATOM 551 N N . LYS A 1 72 ? 25.120 39.814 -7.490 1.00 53.34 72 LYS A N 1
ATOM 552 C CA . LYS A 1 72 ? 24.062 39.387 -6.571 1.00 53.34 72 LYS A CA 1
ATOM 553 C C . LYS A 1 72 ? 24.348 40.050 -5.229 1.00 53.34 72 LYS A C 1
ATOM 555 O O . LYS A 1 72 ? 25.379 39.779 -4.611 1.00 53.34 72 LYS A O 1
ATOM 560 N N . ARG A 1 73 ? 23.446 40.927 -4.777 1.00 58.81 73 ARG A N 1
ATOM 561 C CA . ARG A 1 73 ? 23.491 41.422 -3.402 1.00 58.81 73 ARG A CA 1
ATOM 562 C C . ARG A 1 73 ? 23.500 40.195 -2.504 1.00 58.81 73 ARG A C 1
ATOM 564 O O . ARG A 1 73 ? 22.570 39.391 -2.559 1.00 58.81 73 ARG A O 1
ATOM 571 N N . LYS A 1 74 ? 24.563 40.046 -1.709 1.00 53.72 74 LYS A N 1
ATOM 572 C CA . LYS A 1 74 ? 24.586 39.044 -0.648 1.00 53.72 74 LYS A CA 1
ATOM 573 C C . LYS A 1 74 ? 23.318 39.256 0.191 1.00 53.72 74 LYS A C 1
ATOM 575 O O . LYS A 1 74 ? 23.023 40.412 0.521 1.00 53.72 74 LYS A O 1
ATOM 580 N N . PRO A 1 75 ? 22.542 38.201 0.482 1.00 51.69 75 PRO A N 1
ATOM 581 C CA . PRO A 1 75 ? 21.410 38.333 1.384 1.00 51.69 75 PRO A CA 1
ATOM 582 C C . PRO A 1 75 ? 21.910 38.953 2.693 1.00 51.69 75 PRO A C 1
ATOM 584 O O . PRO A 1 75 ? 23.002 38.623 3.163 1.00 51.69 75 PRO A O 1
ATOM 587 N N . LYS A 1 76 ? 21.157 39.912 3.245 1.00 52.69 76 LYS A N 1
ATOM 588 C CA . LYS A 1 76 ? 21.476 40.459 4.569 1.00 52.69 76 LYS A CA 1
ATOM 589 C C . LYS A 1 76 ? 21.530 39.289 5.551 1.00 52.69 76 LYS A C 1
ATOM 591 O O . LYS A 1 76 ? 20.616 38.466 5.546 1.00 52.69 76 LYS A O 1
ATOM 596 N N . ARG A 1 77 ? 22.583 39.238 6.375 1.00 50.78 77 ARG A N 1
ATOM 597 C CA . ARG A 1 77 ? 22.656 38.313 7.512 1.00 50.78 77 ARG A CA 1
ATOM 598 C C . ARG A 1 77 ? 21.362 38.396 8.311 1.00 50.78 77 ARG A C 1
ATOM 600 O O . ARG A 1 77 ? 20.856 39.497 8.550 1.00 50.78 77 ARG A O 1
ATOM 607 N N . ALA A 1 78 ? 20.834 37.239 8.689 1.00 53.62 78 ALA A N 1
ATOM 608 C CA . ALA A 1 78 ? 19.650 37.183 9.520 1.00 53.62 78 ALA A CA 1
ATOM 609 C C . ALA A 1 78 ? 19.942 37.848 10.885 1.00 53.62 78 ALA A C 1
ATOM 611 O O . ALA A 1 78 ? 21.062 37.722 11.385 1.00 53.62 78 ALA A O 1
ATOM 612 N N . PRO A 1 79 ? 18.970 38.541 11.507 1.00 50.94 79 PRO A N 1
ATOM 613 C CA . PRO A 1 79 ? 19.175 39.307 12.745 1.00 50.94 79 PRO A CA 1
ATOM 614 C C . PRO A 1 79 ? 19.706 38.517 13.954 1.00 50.94 79 PRO A C 1
ATOM 616 O O . PRO A 1 79 ? 20.080 39.124 14.951 1.00 50.94 79 PRO A O 1
ATOM 619 N N . TRP A 1 80 ? 19.715 37.184 13.889 1.00 50.44 80 TRP A N 1
ATOM 620 C CA . TRP A 1 80 ? 20.129 36.290 14.973 1.00 50.44 80 TRP A CA 1
ATOM 621 C C . TRP A 1 80 ? 21.526 35.674 14.789 1.00 50.44 80 TRP A C 1
ATOM 623 O O . TRP A 1 80 ? 21.955 34.894 15.635 1.00 50.44 80 TRP A O 1
ATOM 633 N N . GLU A 1 81 ? 22.262 36.008 13.725 1.00 43.97 81 GLU A N 1
ATOM 634 C CA . GLU A 1 81 ? 23.664 35.590 13.600 1.00 43.97 81 GLU A CA 1
ATOM 635 C C . GLU A 1 81 ? 24.564 36.463 14.486 1.00 43.97 81 GLU A C 1
ATOM 637 O O . GLU A 1 81 ? 24.840 37.623 14.170 1.00 43.97 81 GLU A O 1
ATOM 642 N N . GLN A 1 82 ? 25.033 35.906 15.605 1.00 48.50 82 GLN A N 1
ATOM 643 C CA . GLN A 1 82 ? 26.042 36.556 16.442 1.00 48.50 82 GLN A CA 1
ATOM 644 C C . GLN A 1 82 ? 27.409 36.577 15.730 1.00 48.50 82 GLN A C 1
ATOM 646 O O . GLN A 1 82 ? 27.760 35.608 15.050 1.00 48.50 82 GLN A O 1
ATOM 651 N N . PRO A 1 83 ? 28.204 37.656 15.865 1.00 44.12 83 PRO A N 1
ATOM 652 C CA . PRO A 1 83 ? 29.523 37.716 15.257 1.00 44.12 83 PRO A CA 1
ATOM 653 C C . PRO A 1 83 ? 30.478 36.745 15.956 1.00 44.12 83 PRO A C 1
ATOM 655 O O . PRO A 1 83 ? 30.662 36.805 17.170 1.00 44.12 83 PRO A O 1
ATOM 658 N N . VAL A 1 84 ? 31.119 35.882 15.169 1.00 41.59 84 VAL A N 1
ATOM 659 C CA . VAL A 1 84 ? 32.332 35.182 15.596 1.00 41.59 84 VAL A CA 1
ATOM 660 C C . VAL A 1 84 ? 33.437 36.233 15.700 1.00 41.59 84 VAL A C 1
ATOM 662 O O . VAL A 1 84 ? 33.666 36.986 14.756 1.00 41.59 84 VAL A O 1
ATOM 665 N N . VAL A 1 85 ? 34.055 36.327 16.874 1.00 40.75 85 VAL A N 1
ATOM 666 C CA . VAL A 1 85 ? 35.212 37.188 17.129 1.00 40.75 85 VAL A CA 1
ATOM 667 C C . VAL A 1 85 ? 36.433 36.519 16.506 1.00 40.75 85 VAL A C 1
ATOM 669 O O . VAL A 1 85 ? 36.807 35.424 16.925 1.00 40.75 85 VAL A O 1
ATOM 672 N N . ASP A 1 86 ? 37.049 37.163 15.518 1.00 39.84 86 ASP A N 1
ATOM 673 C CA . ASP A 1 86 ? 38.353 36.743 15.007 1.00 39.84 86 ASP A CA 1
ATOM 674 C C . ASP A 1 86 ? 39.438 37.033 16.066 1.00 39.84 86 ASP A C 1
ATOM 676 O O . ASP A 1 86 ? 39.454 38.132 16.636 1.00 39.84 86 ASP A O 1
ATOM 680 N N . PRO A 1 87 ? 40.351 36.090 16.366 1.00 32.97 87 PRO A N 1
ATOM 681 C CA . PRO A 1 87 ? 41.480 36.365 17.246 1.00 32.97 87 PRO A CA 1
ATOM 682 C C . PRO A 1 87 ? 42.533 37.257 16.554 1.00 32.97 87 PRO A C 1
ATOM 684 O O . PRO A 1 87 ? 42.672 37.226 15.329 1.00 32.97 87 PRO A O 1
ATOM 687 N N . PRO A 1 88 ? 43.282 38.065 17.330 1.00 36.00 88 PRO A N 1
ATOM 688 C CA . PRO A 1 88 ? 44.121 39.134 16.806 1.00 36.00 88 PRO A CA 1
ATOM 689 C C . PRO A 1 88 ? 45.410 38.623 16.151 1.00 36.00 88 PRO A C 1
ATOM 691 O O . PRO A 1 88 ? 46.056 37.690 16.622 1.00 36.00 88 PRO A O 1
ATOM 694 N N . THR A 1 89 ? 45.800 39.320 15.086 1.00 39.47 89 THR A N 1
ATOM 695 C CA . THR A 1 89 ? 47.113 39.286 14.433 1.00 39.47 89 THR A CA 1
ATOM 696 C C . THR A 1 89 ? 48.243 39.635 15.401 1.00 39.47 89 THR A C 1
ATOM 698 O O . THR A 1 89 ? 48.214 40.722 15.976 1.00 39.47 89 THR A O 1
ATOM 701 N N . LEU A 1 90 ? 49.260 38.771 15.496 1.00 32.66 90 LEU A N 1
ATOM 702 C CA . LEU A 1 90 ? 50.593 39.107 16.009 1.00 32.66 90 LEU A CA 1
ATOM 703 C C . LEU A 1 90 ? 51.688 38.391 15.196 1.00 32.66 90 LEU A C 1
ATOM 705 O O . LEU A 1 90 ? 51.840 37.177 15.275 1.00 32.66 90 LEU A O 1
ATOM 709 N N . ASP A 1 91 ? 52.377 39.221 14.414 1.00 29.39 91 ASP A N 1
ATOM 710 C CA . ASP A 1 91 ? 53.813 39.333 14.132 1.00 29.39 91 ASP A CA 1
ATOM 711 C C . ASP A 1 91 ? 54.696 38.200 13.574 1.00 29.39 91 ASP A C 1
ATOM 713 O O . ASP A 1 91 ? 54.531 37.003 13.781 1.00 29.39 91 ASP A O 1
ATOM 717 N N . ALA A 1 92 ? 55.662 38.721 12.810 1.00 40.66 92 ALA A N 1
ATOM 718 C CA . ALA A 1 92 ? 56.710 38.126 12.000 1.00 40.66 92 ALA A CA 1
ATOM 719 C C . ALA A 1 92 ? 57.684 37.185 12.736 1.00 40.66 92 ALA A C 1
ATOM 721 O O . ALA A 1 92 ? 57.828 37.228 13.952 1.00 40.66 92 ALA A O 1
ATOM 722 N N . ASP A 1 93 ? 58.419 36.433 11.909 1.00 38.72 93 ASP A N 1
ATOM 723 C CA . ASP A 1 93 ? 59.596 35.594 12.192 1.00 38.72 93 ASP A CA 1
ATOM 724 C C . ASP A 1 93 ? 59.368 34.114 12.554 1.00 38.72 93 ASP A C 1
ATOM 726 O O . ASP A 1 93 ? 59.459 33.702 13.707 1.00 38.72 93 ASP A O 1
ATOM 730 N N . ALA A 1 94 ? 59.223 33.270 11.518 1.00 31.45 94 ALA A N 1
ATOM 731 C CA . ALA A 1 94 ? 59.696 31.875 11.506 1.00 31.45 94 ALA A CA 1
ATOM 732 C C . ALA A 1 94 ? 59.818 31.333 10.055 1.00 31.45 94 ALA A C 1
ATOM 734 O O . ALA A 1 94 ? 59.131 31.828 9.161 1.00 31.45 94 ALA A O 1
ATOM 735 N N . PRO A 1 95 ? 60.714 30.363 9.777 1.00 33.69 95 PRO A N 1
ATOM 736 C CA . PRO A 1 95 ? 61.464 30.280 8.523 1.00 33.69 95 PRO A CA 1
ATOM 737 C C . PRO A 1 95 ? 60.747 29.613 7.340 1.00 33.69 95 PRO A C 1
ATOM 739 O O . PRO A 1 95 ? 59.937 28.701 7.491 1.00 33.69 95 PRO A O 1
ATOM 742 N N . LEU A 1 96 ? 61.156 30.054 6.144 1.00 33.97 96 LEU A N 1
ATOM 743 C CA . LEU A 1 96 ? 60.762 29.581 4.815 1.00 33.97 96 LEU A CA 1
ATOM 744 C C . LEU A 1 96 ? 60.874 28.053 4.678 1.00 33.97 96 LEU A C 1
ATOM 746 O O . LEU A 1 96 ? 61.970 27.505 4.557 1.00 33.97 96 LEU A O 1
ATOM 750 N N . LEU A 1 97 ? 59.724 27.380 4.618 1.00 34.09 97 LEU A N 1
ATOM 751 C CA . LEU A 1 97 ? 59.614 26.034 4.060 1.00 34.09 97 LEU A CA 1
ATOM 752 C C . LEU A 1 97 ? 59.515 26.118 2.526 1.00 34.09 97 LEU A C 1
ATOM 754 O O . LEU A 1 97 ? 58.957 27.086 1.998 1.00 34.09 97 LEU A O 1
ATOM 758 N N . PRO A 1 98 ? 60.085 25.144 1.794 1.00 33.84 98 PRO A N 1
ATOM 759 C CA . PRO A 1 98 ? 60.245 25.223 0.349 1.00 33.84 98 PRO A CA 1
ATOM 760 C C . PRO A 1 98 ? 58.886 25.277 -0.348 1.00 33.84 98 PRO A C 1
ATOM 762 O O . PRO A 1 98 ? 58.045 24.395 -0.181 1.00 33.84 98 PRO A O 1
ATOM 765 N N . GLN A 1 99 ? 58.689 26.325 -1.148 1.00 33.53 99 GLN A N 1
ATOM 766 C CA . GLN A 1 99 ? 57.513 26.470 -1.990 1.00 33.53 99 GLN A CA 1
ATOM 767 C C . GLN A 1 99 ? 57.563 25.427 -3.106 1.00 33.53 99 GLN A C 1
ATOM 769 O O . GLN A 1 99 ? 58.394 25.497 -4.010 1.00 33.53 99 GLN A O 1
ATOM 774 N N . THR A 1 100 ? 56.662 24.453 -3.043 1.00 33.19 100 THR A N 1
ATOM 775 C CA . THR A 1 100 ? 56.269 23.672 -4.214 1.00 33.19 100 THR A CA 1
ATOM 776 C C . THR A 1 100 ? 55.549 24.599 -5.197 1.00 33.19 100 THR A C 1
ATOM 778 O O . THR A 1 100 ? 54.665 25.346 -4.767 1.00 33.19 100 THR A O 1
ATOM 781 N N . PRO A 1 101 ? 55.897 24.590 -6.494 1.00 30.66 101 PRO A N 1
ATOM 782 C CA . PRO A 1 101 ? 55.260 25.456 -7.473 1.00 30.66 101 PRO A CA 1
ATOM 783 C C . PRO A 1 101 ? 53.777 25.095 -7.603 1.00 30.66 101 PRO A C 1
ATOM 785 O O . PRO A 1 101 ? 53.420 23.948 -7.865 1.00 30.66 101 PRO A O 1
ATOM 788 N N . LEU A 1 102 ? 52.920 26.099 -7.414 1.00 33.84 102 LEU A N 1
ATOM 789 C CA . LEU A 1 102 ? 51.493 26.047 -7.713 1.00 33.84 102 LEU A CA 1
ATOM 790 C C . LEU A 1 102 ? 51.313 26.169 -9.233 1.00 33.84 102 LEU A C 1
ATOM 792 O O . LEU A 1 102 ? 50.942 27.220 -9.749 1.00 33.84 102 LEU A O 1
ATOM 796 N N . SER A 1 103 ? 51.637 25.104 -9.957 1.00 37.69 103 SER A N 1
ATOM 797 C CA . SER A 1 103 ? 51.167 24.890 -11.323 1.00 37.69 103 SER A CA 1
ATOM 798 C C . SER A 1 103 ? 50.090 23.808 -11.284 1.00 37.69 103 SER A C 1
ATOM 800 O O . SER A 1 103 ? 50.311 22.751 -10.700 1.00 37.69 103 SER A O 1
ATOM 802 N N . ASP A 1 104 ? 48.948 24.109 -11.906 1.00 38.22 104 ASP A N 1
ATOM 803 C CA . ASP A 1 104 ? 47.803 23.225 -12.173 1.00 38.22 104 ASP A CA 1
ATOM 804 C C . ASP A 1 104 ? 46.715 23.100 -11.090 1.00 38.22 104 ASP A C 1
ATOM 806 O O . ASP A 1 104 ? 46.266 22.010 -10.748 1.00 38.22 104 ASP A O 1
ATOM 810 N N . ILE A 1 105 ? 46.172 24.237 -10.634 1.00 38.47 105 ILE A N 1
ATOM 811 C CA . ILE A 1 105 ? 44.767 24.292 -10.180 1.00 38.47 105 ILE A CA 1
ATOM 812 C C . ILE A 1 105 ? 43.951 24.973 -11.276 1.00 38.47 105 ILE A C 1
ATOM 814 O O . ILE A 1 105 ? 43.655 26.165 -11.244 1.00 38.47 105 ILE A O 1
ATOM 818 N N . GLY A 1 106 ? 43.634 24.178 -12.286 1.00 29.89 106 GLY A N 1
ATOM 819 C CA . GLY A 1 106 ? 42.700 24.507 -13.349 1.00 29.89 106 GLY A CA 1
ATOM 820 C C . GLY A 1 106 ? 41.961 23.241 -13.738 1.00 29.89 106 GLY A C 1
ATOM 821 O O . GLY A 1 106 ? 42.104 22.782 -14.862 1.00 29.89 106 GLY A O 1
ATOM 822 N N . ASP A 1 107 ? 41.236 22.642 -12.791 1.00 37.53 107 ASP A N 1
ATOM 823 C CA . ASP A 1 107 ? 40.311 21.551 -13.096 1.00 37.53 107 ASP A CA 1
ATOM 824 C C . ASP A 1 107 ? 39.104 22.148 -13.854 1.00 37.53 107 ASP A C 1
ATOM 826 O O . ASP A 1 107 ? 38.361 22.956 -13.281 1.00 37.53 107 ASP A O 1
ATOM 830 N N . PRO A 1 108 ? 38.916 21.847 -15.153 1.00 35.09 108 PRO A N 1
ATOM 831 C CA . PRO A 1 108 ? 37.936 22.522 -16.000 1.00 35.09 108 PRO A CA 1
ATOM 832 C C . PRO A 1 108 ? 36.503 21.991 -15.811 1.00 35.09 108 PRO A C 1
ATOM 834 O O . PRO A 1 108 ? 35.642 22.238 -16.654 1.00 35.09 108 PRO A O 1
ATOM 837 N N . ASP A 1 109 ? 36.212 21.280 -14.719 1.00 41.25 109 ASP A N 1
ATOM 838 C CA . ASP A 1 109 ? 34.937 20.577 -14.525 1.00 41.25 109 ASP A CA 1
ATOM 839 C C . ASP A 1 109 ? 33.895 21.320 -13.661 1.00 41.25 109 ASP A C 1
ATOM 841 O O . ASP A 1 109 ? 32.799 20.811 -13.416 1.00 41.25 109 ASP A O 1
ATOM 845 N N . MET A 1 110 ? 34.166 22.562 -13.247 1.00 36.94 110 MET A N 1
ATOM 846 C CA . MET A 1 110 ? 33.308 23.314 -12.310 1.00 36.94 110 MET A CA 1
ATOM 847 C C . MET A 1 110 ? 32.021 23.935 -12.886 1.00 36.94 110 MET A C 1
ATOM 849 O O . MET A 1 110 ? 31.312 24.632 -12.164 1.00 36.94 110 MET A O 1
ATOM 853 N N . PHE A 1 111 ? 31.654 23.656 -14.138 1.00 41.56 111 PHE A N 1
ATOM 854 C CA . PHE A 1 111 ? 30.332 24.015 -14.675 1.00 41.56 111 PHE A CA 1
ATOM 855 C C . PHE A 1 111 ? 29.768 22.927 -15.594 1.00 41.56 111 PHE A C 1
ATOM 857 O O . PHE A 1 111 ? 29.373 23.172 -16.733 1.00 41.56 111 PHE A O 1
ATOM 864 N N . LYS A 1 112 ? 29.661 21.696 -15.086 1.00 32.91 112 LYS A N 1
ATOM 865 C CA . LYS A 1 112 ? 28.728 20.725 -15.665 1.00 32.91 112 LYS A CA 1
ATOM 866 C C . LYS A 1 112 ? 27.314 21.091 -15.220 1.00 32.91 112 LYS A C 1
ATOM 868 O O . LYS A 1 112 ? 26.894 20.727 -14.126 1.00 32.91 112 LYS A O 1
ATOM 873 N N . PHE A 1 113 ? 26.564 21.777 -16.085 1.00 35.81 113 PHE A N 1
ATOM 874 C CA . PHE A 1 113 ? 25.104 21.694 -16.048 1.00 35.81 113 PHE A CA 1
ATOM 875 C C . PHE A 1 113 ? 24.747 20.206 -16.125 1.00 35.81 113 PHE A C 1
ATOM 877 O O . PHE A 1 113 ? 24.899 19.557 -17.162 1.00 35.81 113 PHE A O 1
ATOM 884 N N . SER A 1 114 ? 24.354 19.628 -14.995 1.00 39.75 114 SER A N 1
ATOM 885 C CA . SER A 1 114 ? 23.785 18.294 -14.953 1.00 39.75 114 SER A CA 1
ATOM 886 C C . SER A 1 114 ? 22.514 18.324 -15.792 1.00 39.75 114 SER A C 1
ATOM 888 O O . SER A 1 114 ? 21.538 18.981 -15.445 1.00 39.75 114 SER A O 1
ATOM 890 N N . ASN A 1 115 ? 22.551 17.639 -16.934 1.00 38.50 115 ASN A N 1
ATOM 891 C CA . ASN A 1 115 ? 21.375 17.417 -17.762 1.00 38.50 115 ASN A CA 1
ATOM 892 C C . ASN A 1 115 ? 20.240 16.870 -16.866 1.00 38.50 115 ASN A C 1
ATOM 894 O O . ASN A 1 115 ? 20.440 15.802 -16.274 1.00 38.50 115 ASN A O 1
ATOM 898 N N . PRO A 1 116 ? 19.074 17.537 -16.752 1.00 42.28 116 PRO A N 1
ATOM 899 C CA . PRO A 1 116 ? 17.964 17.065 -15.915 1.00 42.28 116 PRO A CA 1
ATOM 900 C C . PRO A 1 116 ? 17.403 15.710 -16.383 1.00 42.28 116 PRO A C 1
ATOM 902 O O . PRO A 1 116 ? 16.670 15.054 -15.652 1.00 42.28 116 PRO A O 1
ATOM 905 N N . PHE A 1 117 ? 17.811 15.247 -17.570 1.00 43.94 117 PHE A N 1
ATOM 906 C CA . PHE A 1 117 ? 17.453 13.951 -18.145 1.00 43.94 117 PHE A CA 1
ATOM 907 C C . PHE A 1 117 ? 18.500 12.847 -17.947 1.00 43.94 117 PHE A C 1
ATOM 909 O O . PHE A 1 117 ? 18.334 11.751 -18.485 1.00 43.94 117 PHE A O 1
ATOM 916 N N . LYS A 1 118 ? 19.565 13.062 -17.156 1.00 42.97 118 LYS A N 1
ATOM 917 C CA . LYS A 1 118 ? 20.379 11.937 -16.659 1.00 42.97 118 LYS A CA 1
ATOM 918 C C . LYS A 1 118 ? 19.567 11.165 -15.613 1.00 42.97 118 LYS A C 1
ATOM 920 O O . LYS A 1 118 ? 19.801 11.292 -14.413 1.00 42.97 118 LYS A O 1
ATOM 925 N N . LYS A 1 119 ? 18.605 10.360 -16.083 1.00 53.56 119 LYS A N 1
ATOM 926 C CA . LYS A 1 119 ? 17.923 9.338 -15.282 1.00 53.56 119 LYS A CA 1
ATOM 927 C C . LYS A 1 119 ? 19.005 8.504 -14.600 1.00 53.56 119 LYS A C 1
ATOM 929 O O . LYS A 1 119 ? 19.853 7.917 -15.276 1.00 53.56 119 LYS A O 1
ATOM 934 N N . LYS A 1 120 ? 19.019 8.500 -13.262 1.00 46.47 120 LYS A N 1
ATOM 935 C CA . LYS A 1 120 ? 19.894 7.614 -12.488 1.00 46.47 120 LYS A CA 1
ATOM 936 C C . LYS A 1 120 ? 19.647 6.194 -12.994 1.00 46.47 120 LYS A C 1
ATOM 938 O O . LYS A 1 120 ? 18.515 5.724 -12.946 1.00 46.47 120 LYS A O 1
ATOM 943 N N . ARG A 1 121 ? 20.694 5.527 -13.487 1.00 48.50 121 ARG A N 1
ATOM 944 C CA . ARG A 1 121 ? 20.678 4.075 -13.679 1.00 48.50 121 ARG A CA 1
ATOM 945 C C . ARG A 1 121 ? 20.453 3.467 -12.298 1.00 48.50 121 ARG A C 1
ATOM 947 O O . ARG A 1 121 ? 21.383 3.418 -11.499 1.00 48.50 121 ARG A O 1
ATOM 954 N N . ARG A 1 122 ? 19.203 3.130 -11.982 1.00 58.50 122 ARG A N 1
ATOM 955 C CA . ARG A 1 122 ? 18.874 2.361 -10.784 1.00 58.50 122 ARG A CA 1
ATOM 956 C C . ARG A 1 122 ? 19.489 0.979 -10.967 1.00 58.50 122 ARG A C 1
ATOM 958 O O . ARG A 1 122 ? 19.487 0.462 -12.085 1.00 58.50 122 ARG A O 1
ATOM 965 N N . GLU A 1 123 ? 20.056 0.415 -9.903 1.00 60.34 123 GLU A N 1
ATOM 966 C CA . GLU A 1 123 ? 20.362 -1.014 -9.906 1.00 60.34 123 GLU A CA 1
ATOM 967 C C . GLU A 1 123 ? 19.042 -1.734 -10.206 1.00 60.34 123 GLU A C 1
ATOM 969 O O . GLU A 1 123 ? 18.072 -1.531 -9.474 1.00 60.34 123 GLU A O 1
ATOM 974 N N . PRO A 1 124 ? 18.948 -2.481 -11.318 1.00 68.56 124 PRO A N 1
ATOM 975 C CA . PRO A 1 124 ? 17.669 -2.997 -11.799 1.00 68.56 124 PRO A CA 1
ATOM 976 C C . PRO A 1 124 ? 17.116 -4.104 -10.894 1.00 68.56 124 PRO A C 1
ATOM 978 O O . PRO A 1 124 ? 15.987 -4.546 -11.092 1.00 68.56 124 PRO A O 1
ATOM 981 N N . TRP A 1 125 ? 17.908 -4.566 -9.921 1.00 75.94 125 TRP A N 1
ATOM 982 C CA . TRP A 1 125 ? 17.577 -5.694 -9.073 1.00 75.94 125 TRP A CA 1
ATOM 983 C C . TRP A 1 125 ? 18.136 -5.544 -7.647 1.00 75.94 125 TRP A C 1
ATOM 985 O O . TRP A 1 125 ? 19.301 -5.169 -7.503 1.00 75.94 125 TRP A O 1
ATOM 995 N N . PRO A 1 126 ? 17.371 -5.901 -6.597 1.00 87.56 126 PRO A N 1
ATOM 996 C CA . PRO A 1 126 ? 15.939 -6.218 -6.625 1.00 87.56 126 PRO A CA 1
ATOM 997 C C . PRO A 1 126 ? 15.099 -5.001 -7.036 1.00 87.56 126 PRO A C 1
ATOM 999 O O . PRO A 1 126 ? 15.517 -3.858 -6.839 1.00 87.56 126 PRO A O 1
ATOM 1002 N N . LEU A 1 127 ? 13.915 -5.244 -7.607 1.00 91.62 127 LEU A N 1
ATOM 1003 C CA . LEU A 1 127 ? 13.013 -4.165 -7.998 1.00 91.62 127 LEU A CA 1
ATOM 1004 C C . LEU A 1 127 ? 12.570 -3.363 -6.776 1.00 91.62 127 LEU A C 1
ATOM 1006 O O . LEU A 1 127 ? 12.218 -3.915 -5.730 1.00 91.62 127 LEU A O 1
ATOM 1010 N N . ARG A 1 128 ? 12.569 -2.041 -6.932 1.00 92.69 128 ARG A N 1
ATOM 1011 C CA . ARG A 1 128 ? 12.109 -1.100 -5.915 1.00 92.69 128 ARG A CA 1
ATOM 1012 C C . ARG A 1 128 ? 11.012 -0.219 -6.476 1.00 92.69 128 ARG A C 1
ATOM 1014 O O . ARG A 1 128 ? 11.051 0.123 -7.663 1.00 92.69 128 ARG A O 1
ATOM 1021 N N . PHE A 1 129 ? 10.064 0.138 -5.624 1.00 93.69 129 PHE A N 1
ATOM 1022 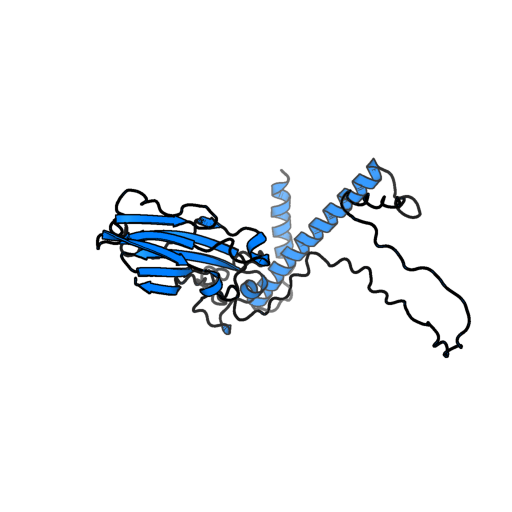C CA . PHE A 1 129 ? 9.021 1.099 -5.943 1.00 93.69 129 PHE A CA 1
ATOM 1023 C C . PHE A 1 129 ? 9.404 2.495 -5.457 1.00 93.69 129 PHE A C 1
ATOM 1025 O O . PHE A 1 129 ? 10.146 2.657 -4.494 1.00 93.69 129 PHE A O 1
ATOM 1032 N N . ASP A 1 130 ? 8.919 3.507 -6.164 1.00 92.06 130 ASP A N 1
ATOM 1033 C CA . ASP A 1 130 ? 9.167 4.930 -5.892 1.00 92.06 130 ASP A CA 1
ATOM 1034 C C . ASP A 1 130 ? 7.862 5.735 -5.838 1.00 92.06 130 ASP A C 1
ATOM 1036 O O . ASP A 1 130 ? 7.847 6.960 -5.726 1.00 92.06 130 ASP A O 1
ATOM 1040 N N . SER A 1 131 ? 6.741 5.032 -5.932 1.00 93.62 131 SER A N 1
ATOM 1041 C CA . SER A 1 131 ? 5.407 5.577 -5.829 1.00 93.62 131 SER A CA 1
ATOM 1042 C C . SER A 1 131 ? 4.480 4.476 -5.342 1.00 93.62 131 SER A C 1
ATOM 1044 O O . SER A 1 131 ? 4.691 3.294 -5.629 1.00 93.62 131 SER A O 1
ATOM 1046 N N . TYR A 1 132 ? 3.450 4.856 -4.601 1.00 96.00 132 TYR A N 1
ATOM 1047 C CA . TYR A 1 132 ? 2.463 3.913 -4.105 1.00 96.00 132 TYR A CA 1
ATOM 1048 C C . TYR A 1 132 ? 1.060 4.512 -4.134 1.00 96.00 132 TYR A C 1
ATOM 1050 O O . TYR A 1 132 ? 0.890 5.730 -4.151 1.00 96.00 132 TYR A O 1
ATOM 1058 N N . SER A 1 133 ? 0.062 3.641 -4.078 1.00 96.38 133 SER A N 1
ATOM 1059 C CA . SER A 1 133 ? -1.304 3.981 -3.704 1.00 96.38 133 SER A CA 1
ATOM 1060 C C . SER A 1 133 ? -1.733 3.108 -2.533 1.00 96.38 133 SER A C 1
ATOM 1062 O O . SER A 1 133 ? -1.516 1.899 -2.546 1.00 96.38 133 SER A O 1
ATOM 1064 N N . PHE A 1 134 ? -2.343 3.716 -1.528 1.00 97.75 134 PHE A N 1
ATOM 1065 C CA . PHE A 1 134 ? -2.805 3.072 -0.312 1.00 97.75 134 PHE A CA 1
ATOM 1066 C C . PHE A 1 134 ? -4.331 2.970 -0.300 1.00 97.75 134 PHE A C 1
ATOM 1068 O O . PHE A 1 134 ? -5.038 3.879 -0.748 1.00 97.75 134 PHE A O 1
ATOM 1075 N N . ASP A 1 135 ? -4.840 1.854 0.203 1.00 97.00 135 ASP A N 1
ATOM 1076 C CA . ASP A 1 135 ? -6.232 1.714 0.626 1.00 97.00 135 ASP A CA 1
ATOM 1077 C C . ASP A 1 135 ? -6.314 0.727 1.789 1.00 97.00 135 ASP A C 1
ATOM 1079 O O . ASP A 1 135 ? -5.444 -0.134 1.961 1.00 97.00 135 ASP A O 1
ATOM 1083 N N . ALA A 1 136 ? -7.360 0.863 2.597 1.00 97.19 136 ALA A N 1
ATOM 1084 C CA . ALA A 1 136 ? -7.564 0.013 3.751 1.00 97.19 136 ALA A CA 1
ATOM 1085 C C . ALA A 1 136 ? -9.025 -0.400 3.898 1.00 97.19 136 ALA A C 1
ATOM 1087 O O . ALA A 1 136 ? -9.941 0.366 3.610 1.00 97.19 136 ALA A O 1
ATOM 1088 N N . ARG A 1 137 ? -9.252 -1.624 4.376 1.00 96.25 137 ARG A N 1
ATOM 1089 C CA . ARG A 1 137 ? -10.590 -2.164 4.625 1.00 96.25 137 ARG A CA 1
ATOM 1090 C C . ARG A 1 137 ? -10.652 -2.860 5.972 1.00 96.25 137 ARG A C 1
ATOM 1092 O O . ARG A 1 137 ? -9.671 -3.451 6.421 1.00 96.25 137 ARG A O 1
ATOM 1099 N N . CYS A 1 138 ? -11.823 -2.809 6.593 1.00 97.12 138 CYS A N 1
ATOM 1100 C CA . CYS A 1 138 ? -12.103 -3.524 7.830 1.00 97.12 138 CYS A CA 1
ATOM 1101 C C . CYS A 1 138 ? -13.225 -4.530 7.584 1.00 97.12 138 CYS A C 1
ATOM 1103 O O . CYS A 1 138 ? -14.225 -4.175 6.973 1.00 97.12 138 CYS A O 1
ATOM 1105 N N . TYR A 1 139 ? -13.093 -5.743 8.108 1.00 97.12 139 TYR A N 1
ATOM 1106 C CA . TYR A 1 139 ? -14.083 -6.821 8.056 1.00 97.12 139 TYR A CA 1
ATOM 1107 C C . TYR A 1 139 ? -14.171 -7.496 9.415 1.00 97.12 139 TYR A C 1
ATOM 1109 O O . TYR A 1 139 ? -13.187 -7.530 10.150 1.00 97.12 139 TYR A O 1
ATOM 1117 N N . HIS A 1 140 ? -15.354 -7.989 9.769 1.00 97.38 140 HIS A N 1
ATOM 1118 C CA . HIS A 1 140 ? -15.595 -8.611 11.073 1.00 97.38 140 HIS A CA 1
ATOM 1119 C C . HIS A 1 140 ? -15.061 -7.755 12.239 1.00 97.38 140 HIS A C 1
ATOM 1121 O O . HIS A 1 140 ? -14.364 -8.229 13.128 1.00 97.38 140 HIS A O 1
ATOM 1127 N N . THR A 1 141 ? -15.334 -6.454 12.215 1.00 97.69 141 THR A N 1
ATOM 1128 C CA . THR A 1 141 ? -15.024 -5.543 13.324 1.00 97.69 141 THR A CA 1
ATOM 1129 C C . THR A 1 141 ? -16.304 -4.870 13.777 1.00 97.69 141 THR A C 1
ATOM 1131 O O . THR A 1 141 ? -17.178 -4.602 12.956 1.00 97.69 141 THR A O 1
ATOM 1134 N N . LEU A 1 142 ? -16.418 -4.573 15.070 1.00 97.62 142 LEU A N 1
ATOM 1135 C CA . LEU A 1 142 ? -17.534 -3.789 15.602 1.00 97.62 142 LEU A CA 1
ATOM 1136 C C . LEU A 1 142 ? -17.340 -2.292 15.346 1.00 97.62 142 LEU A C 1
ATOM 1138 O O . LEU A 1 142 ? -18.317 -1.570 15.177 1.00 97.62 142 LEU A O 1
ATOM 1142 N N . ARG A 1 143 ? -16.082 -1.835 15.344 1.00 97.25 143 ARG A N 1
ATOM 1143 C CA . ARG A 1 143 ? -15.645 -0.471 15.013 1.00 97.25 143 ARG A CA 1
ATOM 1144 C C . ARG A 1 143 ? -14.216 -0.534 14.494 1.00 97.25 143 ARG A C 1
ATOM 1146 O O . ARG A 1 143 ? -13.430 -1.340 14.987 1.00 97.25 143 ARG A O 1
ATOM 1153 N N . CYS A 1 144 ? -13.854 0.333 13.561 1.00 98.00 144 CYS A N 1
ATOM 1154 C CA . CYS A 1 144 ? -12.523 0.349 12.969 1.00 98.00 144 CYS A CA 1
ATOM 1155 C C . CYS A 1 144 ? -12.150 1.753 12.495 1.00 98.00 144 CYS A C 1
ATOM 1157 O O . CYS A 1 144 ? -12.899 2.379 11.751 1.00 98.00 144 CYS A O 1
ATOM 1159 N N . SER A 1 145 ? -10.981 2.236 12.898 1.00 98.25 145 SER A N 1
ATOM 1160 C CA . SER A 1 145 ? -10.371 3.494 12.477 1.00 98.25 145 SER A CA 1
ATOM 1161 C C . SER A 1 145 ? -8.954 3.201 12.007 1.00 98.25 145 SER A C 1
ATOM 1163 O O . SER A 1 145 ? -8.166 2.645 12.769 1.00 98.25 145 SER A O 1
ATOM 1165 N N . ILE A 1 146 ? -8.634 3.606 10.782 1.00 98.44 146 ILE A N 1
ATOM 1166 C CA . ILE A 1 146 ? -7.325 3.415 10.157 1.00 98.44 146 ILE A CA 1
ATOM 1167 C C . ILE A 1 146 ? -6.866 4.781 9.668 1.00 98.44 146 ILE A C 1
ATOM 1169 O O . ILE A 1 146 ? -7.460 5.334 8.743 1.00 98.44 146 ILE A O 1
ATOM 1173 N N . ILE A 1 147 ? -5.845 5.338 10.309 1.00 98.25 147 ILE A N 1
ATOM 1174 C CA . ILE A 1 147 ? -5.323 6.662 9.983 1.00 98.25 147 ILE A CA 1
ATOM 1175 C C . ILE A 1 147 ? -3.938 6.516 9.365 1.00 98.25 147 ILE A C 1
ATOM 1177 O O . ILE A 1 147 ? -3.062 5.881 9.943 1.00 98.25 147 ILE A O 1
ATOM 1181 N N . PHE A 1 148 ? -3.735 7.119 8.200 1.00 97.38 148 PHE A N 1
ATOM 1182 C CA . PHE A 1 148 ? -2.441 7.177 7.528 1.00 97.38 148 PHE A CA 1
ATOM 1183 C C . PHE A 1 148 ? -2.268 8.559 6.898 1.00 97.38 148 PHE A C 1
ATOM 1185 O O . PHE A 1 148 ? -3.212 9.091 6.324 1.00 97.38 148 PHE A O 1
ATOM 1192 N N . ASP A 1 149 ? -1.108 9.195 7.096 1.00 94.94 149 ASP A N 1
ATOM 1193 C CA . ASP A 1 149 ? -0.864 10.599 6.720 1.00 94.94 149 ASP A CA 1
ATOM 1194 C C . ASP A 1 149 ? -1.990 11.561 7.159 1.00 94.94 149 ASP A C 1
ATOM 1196 O O . ASP A 1 149 ? -2.445 12.440 6.426 1.00 94.94 149 ASP A O 1
ATOM 1200 N N . ARG A 1 150 ? -2.478 11.375 8.395 1.00 94.00 150 ARG A N 1
ATOM 1201 C CA . ARG A 1 150 ? -3.600 12.132 8.991 1.00 94.00 150 ARG A CA 1
ATOM 1202 C C . ARG A 1 150 ? -4.944 11.974 8.259 1.00 94.00 150 ARG A C 1
ATOM 1204 O O . ARG A 1 150 ? -5.887 12.694 8.590 1.00 94.00 150 ARG A O 1
ATOM 1211 N N . GLN A 1 151 ? -5.070 11.043 7.316 1.00 95.38 151 GLN A N 1
ATOM 1212 C CA . GLN A 1 151 ? -6.321 10.736 6.633 1.00 95.38 151 GLN A CA 1
ATOM 1213 C C . GLN A 1 151 ? -6.964 9.467 7.194 1.00 95.38 151 GLN A C 1
ATOM 1215 O O . GLN A 1 151 ? -6.288 8.488 7.484 1.00 95.38 151 GLN A O 1
ATOM 1220 N N . GLN A 1 152 ? -8.290 9.490 7.352 1.00 97.00 152 GLN A N 1
ATOM 1221 C CA . GLN A 1 152 ? -9.083 8.319 7.724 1.00 97.00 152 GLN A CA 1
ATOM 1222 C C . GLN A 1 152 ? -9.384 7.461 6.488 1.00 97.00 152 GLN A C 1
ATOM 1224 O O . GLN A 1 152 ? -9.933 7.975 5.514 1.00 97.00 152 GLN A O 1
ATOM 1229 N N . HIS A 1 153 ? -9.100 6.160 6.571 1.00 95.94 153 HIS A N 1
ATOM 1230 C CA . HIS A 1 153 ? -9.318 5.188 5.493 1.00 95.94 153 HIS A CA 1
ATOM 1231 C C . HIS A 1 153 ? -10.425 4.165 5.785 1.00 95.94 153 HIS A C 1
ATOM 1233 O O . HIS A 1 153 ? -10.849 3.454 4.882 1.00 95.94 153 HIS A O 1
ATOM 1239 N N . SER A 1 154 ? -10.931 4.089 7.018 1.00 93.94 154 SER A N 1
ATOM 1240 C CA . SER A 1 154 ? -12.073 3.234 7.358 1.00 93.94 154 SER A CA 1
ATOM 1241 C C . SER A 1 154 ? -13.402 3.980 7.242 1.00 93.94 154 SER A C 1
ATOM 1243 O O . SER A 1 154 ? -13.537 5.117 7.700 1.00 93.94 154 SER A O 1
ATOM 1245 N N . LEU A 1 155 ? -14.416 3.294 6.710 1.00 89.56 155 LEU A N 1
ATOM 1246 C CA . LEU A 1 155 ? -15.811 3.749 6.712 1.00 89.56 155 LEU A CA 1
ATOM 1247 C C . LEU A 1 155 ? -16.577 3.328 7.984 1.00 89.56 155 LEU A C 1
ATOM 1249 O O . LEU A 1 155 ? -17.642 3.865 8.270 1.00 89.56 155 LEU A O 1
ATOM 1253 N N . HIS A 1 156 ? -16.034 2.400 8.776 1.00 91.88 156 HIS A N 1
ATOM 1254 C CA . HIS A 1 156 ? -16.734 1.710 9.870 1.00 91.88 156 HIS A CA 1
ATOM 1255 C C . HIS A 1 156 ? -16.385 2.282 11.253 1.00 91.88 156 HIS A C 1
ATOM 1257 O O . HIS A 1 156 ? -15.943 1.576 12.158 1.00 91.88 156 HIS A O 1
ATOM 1263 N N . LEU A 1 157 ? -16.543 3.598 11.430 1.00 92.69 157 LEU A N 1
ATOM 1264 C CA . LEU A 1 157 ? -16.135 4.296 12.665 1.00 92.69 157 LEU A CA 1
ATOM 1265 C C . LEU A 1 157 ? -17.084 4.065 13.850 1.00 92.69 157 LEU A C 1
ATOM 1267 O O . LEU A 1 157 ? -16.670 4.115 15.018 1.00 92.69 157 LEU A O 1
ATOM 1271 N N . ALA A 1 158 ? -18.366 3.877 13.554 1.00 90.12 158 ALA A N 1
ATOM 1272 C CA . ALA A 1 158 ? -19.436 3.748 14.540 1.00 90.12 158 ALA A CA 1
ATOM 1273 C C . ALA A 1 158 ? -20.251 2.458 14.385 1.00 90.12 158 ALA A C 1
ATOM 1275 O O . ALA A 1 158 ? -20.895 2.056 15.350 1.00 90.12 158 ALA A O 1
ATOM 1276 N N . ASP A 1 159 ? -20.168 1.810 13.224 1.00 91.38 159 ASP A N 1
ATOM 1277 C CA . ASP A 1 159 ? -20.977 0.650 12.870 1.00 91.38 159 ASP A CA 1
ATOM 1278 C C . ASP A 1 159 ? -20.090 -0.559 12.551 1.00 91.38 159 ASP A C 1
ATOM 1280 O O . ASP A 1 159 ? -18.976 -0.375 12.044 1.00 91.38 159 ASP A O 1
ATOM 1284 N N . PRO A 1 160 ? -20.580 -1.789 12.789 1.00 95.81 160 PRO A N 1
ATOM 1285 C CA . PRO A 1 160 ? -19.856 -2.994 12.422 1.00 95.81 160 PRO A CA 1
ATOM 1286 C C . PRO A 1 160 ? -19.577 -3.071 10.919 1.00 95.81 160 PRO A C 1
ATOM 1288 O O . PRO A 1 160 ? -20.406 -2.670 10.101 1.00 95.81 160 PRO A O 1
ATOM 1291 N N . SER A 1 161 ? -18.427 -3.630 10.547 1.00 95.31 161 SER A N 1
ATOM 1292 C CA . SER A 1 161 ? -18.050 -3.780 9.139 1.00 95.31 161 SER A CA 1
ATOM 1293 C C . SER A 1 161 ? -18.717 -4.952 8.425 1.00 95.31 161 SER A C 1
ATOM 1295 O O . SER A 1 161 ? -18.968 -4.869 7.226 1.00 95.31 161 SER A O 1
ATOM 1297 N N . GLY A 1 162 ? -19.035 -6.022 9.158 1.00 94.06 162 GLY A N 1
ATOM 1298 C CA . GLY A 1 162 ? -19.641 -7.229 8.598 1.00 94.06 162 GLY A CA 1
ATOM 1299 C C . GLY A 1 162 ? -18.704 -8.016 7.677 1.00 94.06 162 GLY A C 1
ATOM 1300 O O . GLY A 1 162 ? -17.475 -7.898 7.761 1.00 94.06 162 GLY A O 1
ATOM 1301 N N . ASP A 1 163 ? -19.314 -8.842 6.831 1.00 95.00 163 ASP A N 1
ATOM 1302 C CA . ASP A 1 163 ? -18.622 -9.693 5.867 1.00 95.00 163 ASP A CA 1
ATOM 1303 C C . ASP A 1 163 ? -18.140 -8.883 4.649 1.00 95.00 163 ASP A C 1
ATOM 1305 O O . ASP A 1 163 ? -18.720 -7.845 4.306 1.00 95.00 163 ASP A O 1
ATOM 1309 N N . PRO A 1 164 ? -17.111 -9.361 3.928 1.00 92.88 164 PRO A N 1
ATOM 1310 C CA . PRO A 1 164 ? -16.794 -8.836 2.610 1.00 92.88 164 PRO A CA 1
ATOM 1311 C C . PRO A 1 164 ? -17.981 -8.892 1.646 1.00 92.88 164 PRO A C 1
ATOM 1313 O O . PRO A 1 164 ? -18.764 -9.837 1.658 1.00 92.88 164 PRO A O 1
ATOM 1316 N N . TYR A 1 165 ? -18.085 -7.895 0.761 1.00 89.56 165 TYR A N 1
ATOM 1317 C CA . TYR A 1 165 ? -19.226 -7.771 -0.156 1.00 89.56 165 TYR A CA 1
ATOM 1318 C C . TYR A 1 165 ? -19.327 -8.916 -1.180 1.00 89.56 165 TYR A C 1
ATOM 1320 O O . TYR A 1 165 ? -20.398 -9.140 -1.740 1.00 89.56 165 TYR A O 1
ATOM 1328 N N . ALA A 1 166 ? -18.218 -9.607 -1.452 1.00 93.06 166 ALA A N 1
ATOM 1329 C CA . ALA A 1 166 ? -18.135 -10.758 -2.343 1.00 93.06 166 ALA A CA 1
ATOM 1330 C C . ALA A 1 166 ? -16.940 -11.647 -1.946 1.00 93.06 166 ALA A C 1
ATOM 1332 O O . ALA A 1 166 ? -15.997 -11.136 -1.341 1.00 93.06 166 ALA A O 1
ATOM 1333 N N . PRO A 1 167 ? -16.925 -12.952 -2.277 1.00 91.19 167 PRO A N 1
ATOM 1334 C CA . PRO A 1 167 ? -15.801 -13.843 -1.958 1.00 91.19 167 PRO A CA 1
ATOM 1335 C C . PRO A 1 167 ? -14.471 -13.445 -2.623 1.00 91.19 167 PRO A C 1
ATOM 1337 O O . PRO A 1 167 ? -13.407 -13.617 -2.034 1.00 91.19 167 PRO A O 1
ATOM 1340 N N . ASP A 1 168 ? -14.542 -12.890 -3.829 1.00 93.62 168 ASP A N 1
ATOM 1341 C CA . ASP A 1 168 ? -13.442 -12.478 -4.710 1.00 93.62 168 ASP A CA 1
ATOM 1342 C C . ASP A 1 168 ? -13.139 -10.973 -4.624 1.00 93.62 168 ASP A C 1
ATOM 1344 O O . ASP A 1 168 ? -12.441 -10.408 -5.460 1.00 93.62 168 ASP A O 1
ATOM 1348 N N . TRP A 1 169 ? -13.614 -10.297 -3.574 1.00 92.31 169 TRP A N 1
ATOM 1349 C CA . TRP A 1 169 ? -13.486 -8.845 -3.412 1.00 92.31 169 TRP A CA 1
ATOM 1350 C C . TRP A 1 169 ? -12.053 -8.291 -3.522 1.00 92.31 169 TRP A C 1
ATOM 1352 O O . TRP A 1 169 ? -11.866 -7.093 -3.756 1.00 92.31 169 TRP A O 1
ATOM 1362 N N . LYS A 1 170 ? -11.041 -9.139 -3.292 1.00 94.69 170 LYS A N 1
ATOM 1363 C CA . LYS A 1 170 ? -9.615 -8.790 -3.351 1.00 94.69 170 LYS A CA 1
ATOM 1364 C C . LYS A 1 170 ? -9.079 -8.692 -4.781 1.00 94.69 170 LYS A C 1
ATOM 1366 O O . LYS A 1 170 ? -8.049 -8.038 -4.971 1.00 94.69 170 LYS A O 1
ATOM 1371 N N . ASP A 1 171 ? -9.747 -9.298 -5.762 1.00 93.56 171 ASP A N 1
ATOM 1372 C CA . ASP A 1 171 ? -9.244 -9.437 -7.134 1.00 93.56 171 ASP A CA 1
ATOM 13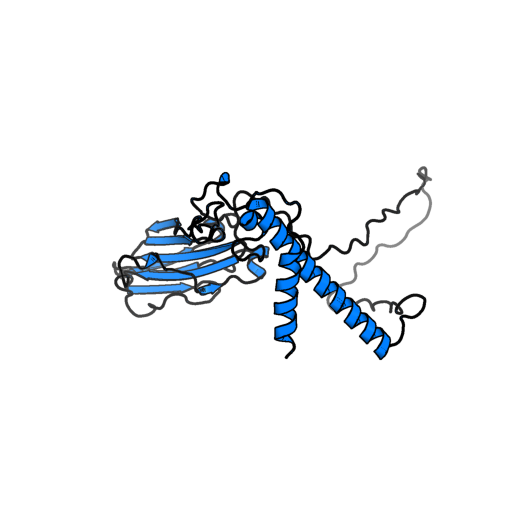73 C C . ASP A 1 171 ? -9.059 -8.073 -7.808 1.00 93.56 171 ASP A C 1
ATOM 1375 O O . ASP A 1 171 ? -7.996 -7.811 -8.375 1.00 93.56 171 ASP A O 1
ATOM 1379 N N . ASP A 1 172 ? -10.011 -7.161 -7.601 1.00 89.62 172 ASP A N 1
ATOM 1380 C CA . ASP A 1 172 ? -9.986 -5.792 -8.132 1.00 89.62 172 ASP A CA 1
ATOM 1381 C C . ASP A 1 172 ? -9.576 -4.734 -7.096 1.00 89.62 172 ASP A C 1
ATOM 1383 O O . ASP A 1 172 ? -9.666 -3.527 -7.344 1.00 89.62 172 ASP A O 1
ATOM 1387 N N . TRP A 1 173 ? -9.127 -5.152 -5.909 1.00 94.12 173 TRP A N 1
ATOM 1388 C CA . TRP A 1 173 ? -8.784 -4.213 -4.846 1.00 94.12 173 TRP A CA 1
ATOM 1389 C C . TRP A 1 173 ? -7.545 -3.386 -5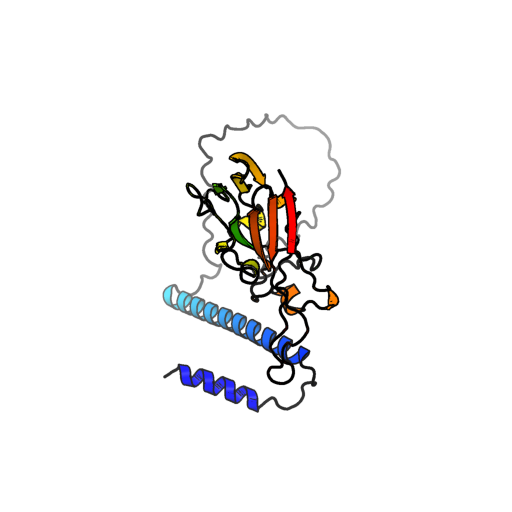.214 1.00 94.12 173 TRP A C 1
ATOM 1391 O O . TRP A 1 173 ? -6.446 -3.918 -5.400 1.00 94.12 173 TRP A O 1
ATOM 1401 N N . ARG A 1 174 ? -7.742 -2.066 -5.317 1.00 92.25 174 ARG A N 1
ATOM 1402 C CA . ARG A 1 174 ? -6.719 -1.067 -5.644 1.00 92.25 174 ARG A CA 1
ATOM 1403 C C . ARG A 1 174 ? -6.759 0.102 -4.665 1.00 92.25 174 ARG A C 1
ATOM 1405 O O . ARG A 1 174 ? -7.805 0.442 -4.121 1.00 92.25 174 ARG A O 1
ATOM 1412 N N . GLY A 1 175 ? -5.592 0.714 -4.499 1.00 88.75 175 GLY A N 1
ATOM 1413 C CA . GLY A 1 175 ? -5.364 1.902 -3.685 1.00 88.75 175 GLY A CA 1
ATOM 1414 C C . GLY A 1 175 ? -5.935 3.171 -4.318 1.00 88.75 175 GLY A C 1
ATOM 1415 O O . GLY A 1 175 ? -5.810 3.347 -5.530 1.00 88.75 175 GLY A O 1
ATOM 1416 N N . GLY A 1 176 ? -6.507 4.061 -3.504 1.00 88.81 176 GLY A N 1
ATOM 1417 C CA . GLY A 1 176 ? -6.976 5.384 -3.943 1.00 88.81 176 GLY A CA 1
ATOM 1418 C C . GLY A 1 176 ? -6.133 6.552 -3.421 1.00 88.81 176 GLY A C 1
ATOM 1419 O O . GLY A 1 176 ? -6.142 7.628 -4.017 1.00 88.81 176 GLY A O 1
ATOM 1420 N N . PHE A 1 177 ? -5.394 6.355 -2.326 1.00 91.31 177 PHE A N 1
ATOM 1421 C CA . PHE A 1 177 ? -4.582 7.395 -1.698 1.00 91.31 177 PHE A CA 1
ATOM 1422 C C . PHE A 1 177 ? -3.134 7.335 -2.180 1.00 91.31 177 PHE A C 1
ATOM 1424 O O . PHE A 1 177 ? -2.388 6.434 -1.809 1.00 91.31 177 PHE A O 1
ATOM 1431 N N . GLY A 1 178 ? -2.746 8.272 -3.040 1.00 87.38 178 GLY A N 1
ATOM 1432 C CA . GLY A 1 178 ? -1.445 8.252 -3.706 1.00 87.38 178 GLY A CA 1
ATOM 1433 C C . GLY A 1 178 ? -0.291 8.817 -2.876 1.00 87.38 178 GLY A C 1
ATOM 1434 O O . GLY A 1 178 ? -0.455 9.730 -2.071 1.00 87.38 178 GLY A O 1
ATOM 1435 N N . SER A 1 179 ? 0.910 8.320 -3.160 1.00 85.06 179 SER A N 1
ATOM 1436 C CA . SER A 1 179 ? 2.184 8.877 -2.709 1.00 85.06 179 SER A CA 1
ATOM 1437 C C . SER A 1 179 ? 2.387 10.311 -3.201 1.00 85.06 179 SER A C 1
ATOM 1439 O O . SER A 1 179 ? 2.038 10.635 -4.338 1.00 85.06 179 SER A O 1
ATOM 1441 N N . THR A 1 180 ? 3.064 11.133 -2.405 1.00 82.06 180 THR A N 1
ATOM 1442 C CA . THR A 1 180 ? 3.533 12.462 -2.819 1.00 82.06 180 THR A CA 1
ATOM 1443 C C . THR A 1 180 ? 4.904 12.382 -3.499 1.00 82.06 180 THR A C 1
ATOM 1445 O O . THR A 1 180 ? 5.593 11.365 -3.420 1.00 82.06 180 THR A O 1
ATOM 1448 N N . GLU A 1 181 ? 5.346 13.469 -4.141 1.00 80.31 181 GLU A N 1
ATOM 1449 C CA . GLU A 1 181 ? 6.725 13.582 -4.658 1.00 80.31 181 GLU A CA 1
ATOM 1450 C C . GLU A 1 181 ? 7.785 13.414 -3.554 1.00 80.31 181 GLU A C 1
ATOM 1452 O O . GLU A 1 181 ? 8.916 13.011 -3.813 1.00 80.31 181 GLU A O 1
ATOM 1457 N N . GLU A 1 182 ? 7.419 13.688 -2.300 1.00 84.75 182 GLU A N 1
ATOM 1458 C CA . GLU A 1 182 ? 8.324 13.621 -1.155 1.00 84.75 182 GLU A CA 1
ATOM 1459 C C . GLU A 1 182 ? 8.696 12.181 -0.777 1.00 84.75 182 GLU A C 1
ATOM 1461 O O . GLU A 1 182 ? 9.782 11.968 -0.226 1.00 84.75 182 GLU A O 1
ATOM 1466 N N . PHE A 1 183 ? 7.842 11.204 -1.115 1.00 90.00 183 PHE A N 1
ATOM 1467 C CA . PHE A 1 183 ? 8.031 9.788 -0.788 1.00 90.00 183 PHE A CA 1
ATOM 1468 C C . PHE A 1 183 ? 9.390 9.258 -1.259 1.00 90.00 183 PHE A C 1
ATOM 1470 O O . PHE A 1 183 ? 10.097 8.608 -0.495 1.00 90.00 183 PHE A O 1
ATOM 1477 N N . GLU A 1 184 ? 9.819 9.621 -2.469 1.00 83.25 184 GLU A N 1
ATOM 1478 C CA . GLU A 1 184 ? 11.096 9.159 -3.035 1.00 83.25 184 GLU A CA 1
ATOM 1479 C C . GLU A 1 184 ? 12.315 9.581 -2.203 1.00 83.25 184 GLU A C 1
ATOM 1481 O O . GLU A 1 184 ? 13.365 8.940 -2.250 1.00 83.25 184 GLU A O 1
ATOM 1486 N N . THR A 1 185 ? 12.194 10.680 -1.454 1.00 85.00 185 THR A N 1
ATOM 1487 C CA . THR A 1 185 ? 13.302 11.260 -0.682 1.00 85.00 185 THR A CA 1
ATOM 1488 C C . THR A 1 185 ? 13.209 10.994 0.813 1.00 85.00 185 THR A C 1
ATOM 1490 O O . THR A 1 185 ? 14.242 10.973 1.480 1.00 85.00 185 THR A O 1
ATOM 1493 N N . ARG A 1 186 ? 11.996 10.816 1.348 1.00 88.50 186 ARG A N 1
ATOM 1494 C CA . ARG A 1 186 ? 11.752 10.709 2.795 1.00 88.50 186 ARG A CA 1
ATOM 1495 C C . ARG A 1 186 ? 11.105 9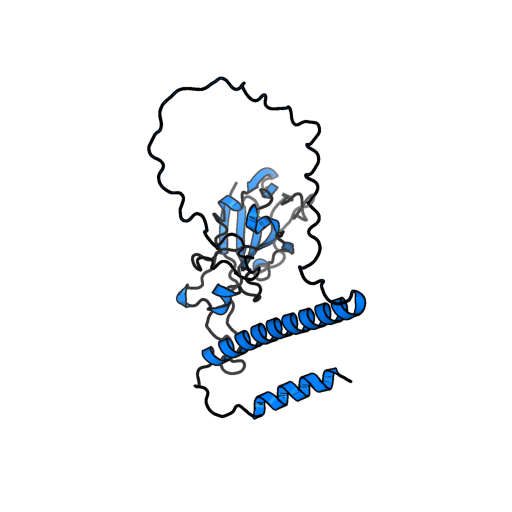.399 3.230 1.00 88.50 186 ARG A C 1
ATOM 1497 O O . ARG A 1 186 ? 11.021 9.169 4.430 1.00 88.50 186 ARG A O 1
ATOM 1504 N N . GLY A 1 187 ? 10.679 8.558 2.291 1.00 92.12 187 GLY A N 1
ATOM 1505 C CA . GLY A 1 187 ? 9.917 7.353 2.595 1.00 92.12 187 GLY A CA 1
ATOM 1506 C C . GLY A 1 187 ? 8.469 7.655 2.970 1.00 92.12 187 GLY A C 1
ATOM 1507 O O . GLY A 1 187 ? 7.918 8.701 2.606 1.00 92.12 187 GLY A O 1
ATOM 1508 N N . PHE A 1 188 ? 7.829 6.713 3.662 1.00 95.25 188 PHE A N 1
ATOM 1509 C CA . PHE A 1 188 ? 6.427 6.853 4.063 1.00 95.25 188 PHE A CA 1
ATOM 1510 C C . PHE A 1 188 ? 6.202 8.067 4.990 1.00 95.25 188 PHE A C 1
ATOM 1512 O O . PHE A 1 188 ? 7.024 8.340 5.864 1.00 95.25 188 PHE A O 1
ATOM 1519 N N . PRO A 1 189 ? 5.081 8.798 4.833 1.00 94.06 189 PRO A N 1
ATOM 1520 C CA . PRO A 1 189 ? 4.821 10.030 5.583 1.00 94.06 189 PRO A CA 1
ATOM 1521 C C . PRO A 1 189 ? 4.543 9.799 7.078 1.00 94.06 189 PRO A C 1
ATOM 1523 O O . PRO A 1 189 ? 4.764 10.703 7.884 1.00 94.06 189 PRO A O 1
ATOM 1526 N N . SER A 1 190 ? 4.050 8.615 7.457 1.00 95.00 190 SER A N 1
ATOM 1527 C CA . SER A 1 190 ? 3.773 8.230 8.846 1.00 95.00 190 SER A CA 1
ATOM 1528 C C . SER A 1 190 ? 3.674 6.707 9.008 1.00 95.00 190 SER A C 1
ATOM 1530 O O . SER A 1 190 ? 3.702 5.964 8.027 1.00 95.00 190 SER A O 1
ATOM 1532 N N . THR A 1 191 ? 3.508 6.232 10.243 1.00 97.94 191 THR A N 1
ATOM 1533 C CA . THR A 1 191 ? 2.924 4.908 10.513 1.00 97.94 191 THR A CA 1
ATOM 1534 C C . THR A 1 191 ? 1.443 4.891 10.129 1.00 97.94 191 THR A C 1
ATOM 1536 O O . THR A 1 191 ? 0.826 5.944 9.937 1.00 97.94 191 THR A O 1
ATOM 1539 N N . VAL A 1 192 ? 0.871 3.693 10.001 1.00 98.50 192 VAL A N 1
ATOM 1540 C CA . VAL A 1 192 ? -0.582 3.504 9.938 1.00 98.50 192 VAL A CA 1
ATOM 1541 C C . VAL A 1 192 ? -1.095 3.249 11.351 1.00 98.50 192 VAL A C 1
ATOM 1543 O O . VAL A 1 192 ? -0.775 2.219 11.949 1.00 98.50 192 VAL A O 1
ATOM 1546 N N . ASP A 1 193 ? -1.908 4.162 11.865 1.00 98.50 193 ASP A N 1
ATOM 1547 C CA . ASP A 1 193 ? -2.475 4.079 13.206 1.00 98.50 193 ASP A CA 1
ATOM 1548 C C . ASP A 1 193 ? -3.833 3.381 13.130 1.00 98.50 193 ASP A C 1
ATOM 1550 O O . ASP A 1 193 ? -4.780 3.869 12.504 1.00 98.50 193 ASP A O 1
ATOM 1554 N N . ILE A 1 194 ? -3.936 2.216 13.763 1.00 98.56 194 ILE A N 1
ATOM 1555 C CA . ILE A 1 194 ? -5.103 1.344 13.664 1.00 98.56 194 ILE A CA 1
ATOM 1556 C C . ILE A 1 194 ? -5.707 1.187 15.047 1.00 98.56 194 ILE A C 1
ATOM 1558 O O . ILE A 1 194 ? -5.078 0.650 15.958 1.00 98.56 194 ILE A O 1
ATOM 1562 N N . ARG A 1 195 ? -6.961 1.613 15.191 1.00 98.50 195 ARG A N 1
ATOM 1563 C CA . ARG A 1 195 ? -7.773 1.377 16.385 1.00 98.50 195 ARG A CA 1
ATOM 1564 C C . ARG A 1 195 ? -9.049 0.660 15.989 1.00 98.50 195 ARG A C 1
ATOM 1566 O O . ARG A 1 195 ? -9.801 1.170 15.162 1.00 98.50 195 ARG A O 1
ATOM 1573 N N . TRP A 1 196 ? -9.313 -0.495 16.580 1.00 98.44 196 TRP A N 1
ATOM 1574 C CA . TRP A 1 196 ? -10.479 -1.295 16.223 1.00 98.44 196 TRP A CA 1
ATOM 1575 C C . TRP A 1 196 ? -11.008 -2.089 17.409 1.00 98.44 196 TRP A C 1
ATOM 1577 O O . TRP A 1 196 ? -10.285 -2.385 18.356 1.00 98.44 196 TRP A O 1
ATOM 1587 N N . THR A 1 197 ? -12.281 -2.447 17.340 1.00 98.25 197 THR A N 1
ATOM 1588 C CA . THR A 1 197 ? -12.924 -3.384 18.256 1.00 98.25 197 THR A CA 1
ATOM 1589 C C . THR A 1 197 ? -13.220 -4.651 17.469 1.00 98.25 197 THR A C 1
ATOM 1591 O O . THR A 1 197 ? -13.996 -4.611 16.512 1.00 98.25 197 THR A O 1
ATOM 1594 N N . ALA A 1 198 ? -12.576 -5.757 17.837 1.00 97.31 198 ALA A N 1
ATOM 1595 C CA . ALA A 1 198 ? -12.767 -7.044 17.169 1.00 97.31 198 ALA A CA 1
ATOM 1596 C C . ALA A 1 198 ? -14.119 -7.679 17.555 1.00 97.31 198 ALA A C 1
ATOM 1598 O O . ALA A 1 198 ? -14.873 -7.114 18.355 1.00 97.31 198 ALA A O 1
ATOM 1599 N N . MET A 1 199 ? -14.440 -8.857 17.014 1.00 97.25 199 MET A N 1
ATOM 1600 C CA . MET A 1 199 ? -15.719 -9.528 17.297 1.00 97.25 199 MET A CA 1
ATOM 1601 C C . MET A 1 199 ? -15.843 -10.008 18.746 1.00 97.25 199 MET A C 1
ATOM 1603 O O . MET A 1 199 ? -16.950 -10.224 19.232 1.00 97.25 199 MET A O 1
ATOM 1607 N N . ASP A 1 200 ? -14.720 -10.133 19.456 1.00 96.94 200 ASP A N 1
ATOM 1608 C CA . ASP A 1 200 ? -14.685 -10.408 20.895 1.00 96.94 200 ASP A CA 1
ATOM 1609 C C . ASP A 1 200 ? -15.071 -9.199 21.769 1.00 96.94 200 ASP A C 1
ATOM 1611 O O . ASP A 1 200 ? -15.152 -9.322 22.991 1.00 96.94 200 ASP A O 1
ATOM 1615 N N . GLY A 1 201 ? -15.316 -8.034 21.163 1.00 97.06 201 GLY A N 1
ATOM 1616 C CA . GLY A 1 201 ? -15.676 -6.804 21.864 1.00 97.06 201 GLY A CA 1
ATOM 1617 C C . GLY A 1 201 ? -14.495 -6.063 22.492 1.00 97.06 201 GLY A C 1
ATOM 1618 O O . GLY A 1 201 ? -14.701 -5.012 23.098 1.00 97.06 201 GLY A O 1
ATOM 1619 N N . VAL A 1 202 ? -13.263 -6.562 22.347 1.00 97.94 202 VAL A N 1
ATOM 1620 C CA . VAL A 1 202 ? -12.069 -5.939 22.928 1.00 97.94 202 VAL A CA 1
ATOM 1621 C C . VAL A 1 202 ? -11.495 -4.901 21.962 1.00 97.94 202 VAL A C 1
ATOM 1623 O O . VAL A 1 202 ? -11.190 -5.193 20.801 1.00 97.94 202 VAL A O 1
ATOM 1626 N N . GLU A 1 203 ? -11.334 -3.673 22.459 1.00 97.69 203 GLU A N 1
ATOM 1627 C CA . GLU A 1 203 ? -10.667 -2.590 21.737 1.00 97.69 203 GLU A CA 1
ATOM 1628 C C . GLU A 1 203 ? -9.150 -2.809 21.701 1.00 97.69 203 GLU A C 1
ATOM 1630 O O . GLU A 1 203 ? -8.523 -3.182 22.695 1.00 97.69 203 GLU A O 1
ATOM 1635 N N . ARG A 1 204 ? -8.560 -2.570 20.533 1.00 97.88 204 ARG A N 1
ATOM 1636 C CA . ARG A 1 204 ? -7.140 -2.735 20.246 1.00 97.88 204 ARG A CA 1
ATOM 1637 C C . ARG A 1 204 ? -6.601 -1.502 19.541 1.00 97.88 204 ARG A C 1
ATOM 1639 O O . ARG A 1 204 ? -7.325 -0.801 18.833 1.00 97.88 204 ARG A O 1
ATOM 1646 N N . TYR A 1 205 ? -5.308 -1.276 19.732 1.00 98.38 205 TYR A N 1
ATOM 1647 C CA . TYR A 1 205 ? -4.544 -0.228 19.076 1.00 98.38 205 TYR A CA 1
ATOM 1648 C C . TYR A 1 205 ? -3.200 -0.779 18.616 1.00 98.38 205 TYR A C 1
ATOM 1650 O O . TYR A 1 205 ? -2.538 -1.503 19.366 1.00 98.38 205 TYR A O 1
ATOM 1658 N N . VAL A 1 206 ? -2.784 -0.419 17.404 1.00 98.56 206 VAL A N 1
ATOM 1659 C CA . VAL A 1 206 ? -1.418 -0.648 16.943 1.00 98.56 206 VAL A CA 1
ATOM 1660 C C . VAL A 1 206 ? -0.997 0.361 15.886 1.00 98.56 206 VAL A C 1
ATOM 1662 O O . VAL A 1 206 ? -1.810 0.830 15.095 1.00 98.56 206 VAL A O 1
ATOM 1665 N N . GLU A 1 207 ? 0.303 0.626 15.851 1.00 98.56 207 GLU A N 1
ATOM 1666 C CA . GLU A 1 207 ? 0.972 1.378 14.797 1.00 98.56 207 GLU A CA 1
ATOM 1667 C C . GLU A 1 207 ? 1.693 0.392 13.876 1.00 98.56 207 GLU A C 1
ATOM 1669 O O . GLU A 1 207 ? 2.520 -0.414 14.321 1.00 98.56 207 GLU A O 1
ATOM 1674 N N . VAL A 1 208 ? 1.363 0.432 12.589 1.00 98.50 208 VAL A N 1
ATOM 1675 C CA . VAL A 1 208 ? 2.014 -0.380 11.560 1.00 98.50 208 VAL A CA 1
ATOM 1676 C C . VAL A 1 208 ? 3.015 0.485 10.808 1.00 98.50 208 VAL A C 1
ATOM 1678 O O . VAL A 1 208 ? 2.668 1.495 10.201 1.00 98.50 208 VAL A O 1
ATOM 1681 N N . ASP A 1 209 ? 4.277 0.074 10.848 1.00 98.12 209 ASP A N 1
ATOM 1682 C CA . ASP A 1 209 ? 5.385 0.766 10.198 1.00 98.12 209 ASP A CA 1
ATOM 1683 C C . ASP A 1 209 ? 5.654 0.150 8.818 1.00 98.12 209 ASP A C 1
ATOM 1685 O O . ASP A 1 209 ? 6.209 -0.948 8.706 1.00 98.12 209 ASP A O 1
ATOM 1689 N N . LEU A 1 210 ? 5.237 0.858 7.765 1.00 97.69 210 LEU A N 1
ATOM 1690 C CA . LEU A 1 210 ? 5.384 0.397 6.384 1.00 97.69 210 LEU A CA 1
ATOM 1691 C C . LEU A 1 210 ? 6.851 0.350 5.928 1.00 97.69 210 LEU A C 1
ATOM 1693 O O . LEU A 1 210 ? 7.174 -0.482 5.082 1.00 97.69 210 LEU A O 1
ATOM 1697 N N . GLU A 1 211 ? 7.754 1.145 6.517 1.00 96.19 211 GLU A N 1
ATOM 1698 C CA . GLU A 1 211 ? 9.190 1.045 6.210 1.00 96.19 211 GLU A CA 1
ATOM 1699 C C . GLU A 1 211 ? 9.789 -0.261 6.736 1.00 96.19 211 GLU A C 1
ATOM 1701 O O . GLU A 1 211 ? 10.684 -0.841 6.118 1.00 96.19 211 GLU A O 1
ATOM 1706 N N . LYS A 1 212 ? 9.272 -0.777 7.858 1.00 97.50 212 LYS A N 1
ATOM 1707 C CA . LYS A 1 212 ? 9.684 -2.091 8.373 1.00 97.50 212 LYS A CA 1
ATOM 1708 C C . LYS A 1 212 ? 9.127 -3.246 7.547 1.00 97.50 212 LYS A C 1
ATOM 1710 O O . LYS A 1 212 ? 9.793 -4.272 7.439 1.00 97.50 212 LYS A O 1
ATOM 1715 N N . ILE A 1 213 ? 7.922 -3.099 6.995 1.00 98.06 213 ILE A N 1
ATOM 1716 C CA . ILE A 1 213 ? 7.307 -4.125 6.139 1.00 98.06 213 ILE A CA 1
ATOM 1717 C C . ILE A 1 213 ? 7.991 -4.165 4.767 1.00 98.06 213 ILE A C 1
ATOM 1719 O O . ILE A 1 213 ? 8.231 -5.247 4.236 1.00 98.06 213 ILE A O 1
ATOM 1723 N N . PHE A 1 214 ? 8.347 -3.003 4.216 1.00 96.88 214 PHE A N 1
ATOM 1724 C CA . PHE A 1 214 ? 8.956 -2.869 2.892 1.00 96.88 214 PHE A CA 1
ATOM 1725 C C . PHE A 1 214 ? 10.346 -2.224 2.977 1.00 96.88 214 PHE A C 1
ATOM 1727 O O . PHE A 1 214 ? 10.531 -1.099 2.507 1.00 96.88 214 PHE A O 1
ATOM 1734 N N . PRO A 1 215 ? 11.352 -2.919 3.541 1.00 94.12 215 PRO A N 1
ATOM 1735 C CA . PRO A 1 215 ? 12.661 -2.329 3.789 1.00 94.12 215 PRO A CA 1
ATOM 1736 C C . PRO A 1 215 ? 13.327 -1.882 2.485 1.00 94.12 215 PRO A C 1
ATOM 1738 O O . PRO A 1 215 ? 13.620 -2.689 1.603 1.00 94.12 215 PRO A O 1
ATOM 1741 N N . GLY A 1 216 ? 13.582 -0.578 2.361 1.00 91.75 216 GLY A N 1
ATOM 1742 C CA . GLY A 1 216 ? 14.144 0.019 1.148 1.00 91.75 216 GLY A CA 1
ATOM 1743 C C . GLY A 1 216 ? 13.196 -0.022 -0.056 1.00 91.75 216 GLY A C 1
ATOM 1744 O O . GLY A 1 216 ? 13.662 -0.054 -1.196 1.00 91.75 216 GLY A O 1
ATOM 1745 N N . HIS A 1 217 ? 11.887 -0.065 0.187 1.00 94.62 217 HIS A N 1
ATOM 1746 C CA . HIS A 1 217 ? 10.846 -0.022 -0.845 1.00 94.62 217 HIS A CA 1
ATOM 1747 C C . HIS A 1 217 ? 10.956 -1.170 -1.851 1.00 94.62 217 HIS A C 1
ATOM 1749 O O . HIS A 1 217 ? 10.820 -0.981 -3.058 1.00 94.62 217 HIS A O 1
ATOM 1755 N N . LEU A 1 218 ? 11.246 -2.377 -1.360 1.00 94.69 218 LEU A N 1
ATOM 1756 C CA . LEU A 1 218 ? 11.279 -3.580 -2.192 1.00 94.69 218 LEU A CA 1
ATOM 1757 C C . LEU A 1 218 ? 9.896 -3.872 -2.773 1.00 94.69 218 LEU A C 1
ATOM 1759 O O . LEU A 1 218 ? 8.906 -3.937 -2.045 1.00 94.69 218 LEU A O 1
ATOM 1763 N N . MET A 1 219 ? 9.848 -4.075 -4.086 1.00 94.50 219 MET A N 1
ATOM 1764 C CA . MET A 1 219 ? 8.636 -4.438 -4.805 1.00 94.50 219 MET A CA 1
ATOM 1765 C C . MET A 1 219 ? 8.477 -5.961 -4.812 1.00 94.50 219 MET A C 1
ATOM 1767 O O . MET A 1 219 ? 9.333 -6.677 -5.326 1.00 94.50 219 MET A O 1
ATOM 1771 N N . LEU A 1 220 ? 7.381 -6.461 -4.247 1.00 95.81 220 LEU A N 1
ATOM 1772 C CA . LEU A 1 220 ? 7.039 -7.880 -4.217 1.00 95.81 220 LEU A CA 1
ATOM 1773 C C . LEU A 1 220 ? 6.360 -8.284 -5.532 1.00 95.81 220 LEU A C 1
ATOM 1775 O O . LEU A 1 220 ? 5.389 -7.657 -5.951 1.00 95.81 220 LEU A O 1
ATOM 1779 N N . HIS A 1 221 ? 6.858 -9.344 -6.170 1.00 94.50 221 HIS A N 1
ATOM 1780 C CA . HIS A 1 221 ? 6.282 -9.944 -7.377 1.00 94.50 221 HIS A CA 1
ATOM 1781 C C . HIS A 1 221 ? 6.749 -11.399 -7.539 1.00 94.50 221 HIS A C 1
ATOM 1783 O O . HIS A 1 221 ? 7.773 -11.791 -6.985 1.00 94.50 221 HIS A O 1
ATOM 1789 N N . ASN A 1 222 ? 6.030 -12.182 -8.351 1.00 93.19 222 ASN A N 1
ATOM 1790 C CA . ASN A 1 222 ? 6.378 -13.580 -8.654 1.00 93.19 222 ASN A CA 1
ATOM 1791 C C . ASN A 1 222 ? 7.053 -13.767 -10.027 1.00 93.19 222 ASN A C 1
ATOM 1793 O O . ASN A 1 222 ? 7.288 -14.894 -10.454 1.00 93.19 222 ASN A O 1
ATOM 1797 N N . VAL A 1 223 ? 7.328 -12.677 -10.750 1.00 91.75 223 VAL A N 1
ATOM 1798 C CA . VAL A 1 223 ? 7.982 -12.724 -12.072 1.00 91.75 223 VAL A CA 1
ATOM 1799 C C . VAL A 1 223 ? 9.478 -13.007 -11.917 1.00 91.75 223 VAL A C 1
ATOM 1801 O O . VAL A 1 223 ? 10.151 -12.299 -11.167 1.00 91.75 223 VAL A O 1
ATOM 1804 N N . ALA A 1 224 ? 9.995 -14.011 -12.629 1.00 90.50 224 ALA A N 1
ATOM 1805 C CA . ALA A 1 224 ? 11.426 -14.297 -12.687 1.00 90.50 224 ALA A CA 1
ATOM 1806 C C . ALA A 1 224 ? 12.181 -13.142 -13.365 1.00 90.50 224 ALA A C 1
ATOM 1808 O O . ALA A 1 224 ? 11.667 -12.537 -14.306 1.00 90.50 224 ALA A O 1
ATOM 1809 N N . GLY A 1 225 ? 13.389 -12.817 -12.897 1.00 87.88 225 GLY A N 1
ATOM 1810 C CA . GLY A 1 225 ? 14.125 -11.634 -13.361 1.00 87.88 225 GLY A CA 1
ATOM 1811 C C . GLY A 1 225 ? 14.381 -11.639 -14.872 1.00 87.88 225 GLY A C 1
ATOM 1812 O O . GLY A 1 225 ? 14.268 -10.609 -15.529 1.00 87.88 225 GLY A O 1
ATOM 1813 N N . GLU A 1 226 ? 14.651 -12.816 -15.428 1.00 89.25 226 GLU A N 1
ATOM 1814 C CA . GLU A 1 226 ? 14.851 -13.071 -16.852 1.00 89.25 226 GLU A CA 1
ATOM 1815 C C . GLU A 1 226 ? 13.592 -12.892 -17.712 1.00 89.25 226 GLU A C 1
ATOM 1817 O O . GLU A 1 226 ? 13.709 -12.757 -18.931 1.00 89.25 226 GLU A O 1
ATOM 1822 N N . ASP A 1 227 ? 12.400 -12.909 -17.113 1.00 91.19 227 ASP A N 1
ATOM 1823 C CA . ASP A 1 227 ? 11.116 -12.772 -17.808 1.00 91.19 227 ASP A CA 1
ATOM 1824 C C . ASP A 1 227 ? 10.559 -11.348 -17.748 1.00 91.19 227 ASP A C 1
ATOM 1826 O O . ASP A 1 227 ? 9.562 -11.050 -18.411 1.00 91.19 227 ASP A O 1
ATOM 1830 N N . ILE A 1 228 ? 11.201 -10.458 -16.989 1.00 90.56 228 ILE A N 1
ATOM 1831 C CA . ILE A 1 228 ? 10.815 -9.051 -16.906 1.00 90.56 228 ILE A CA 1
ATOM 1832 C C . ILE A 1 228 ? 11.179 -8.344 -18.204 1.00 90.56 228 ILE A C 1
ATOM 1834 O O . ILE A 1 228 ? 12.252 -8.531 -18.775 1.00 90.56 228 ILE A O 1
ATOM 1838 N N . ASP A 1 229 ? 10.272 -7.490 -18.655 1.00 90.81 229 ASP A N 1
ATOM 1839 C CA . ASP A 1 229 ? 10.473 -6.719 -19.862 1.00 90.81 229 ASP A CA 1
ATOM 1840 C C . ASP A 1 229 ? 11.570 -5.649 -19.717 1.00 90.81 229 ASP A C 1
ATOM 1842 O O . ASP A 1 229 ? 11.577 -4.862 -18.768 1.00 90.81 229 ASP A O 1
ATOM 1846 N N . GLU A 1 230 ? 12.466 -5.543 -20.701 1.00 87.88 230 GLU A N 1
ATOM 1847 C CA . GLU A 1 230 ? 13.553 -4.553 -20.671 1.00 87.88 230 GLU A CA 1
ATOM 1848 C C . GLU A 1 230 ? 13.032 -3.109 -20.639 1.00 87.88 230 GLU A C 1
ATOM 1850 O O . GLU A 1 230 ? 13.610 -2.250 -19.967 1.00 87.88 230 GLU A O 1
ATOM 1855 N N . PHE A 1 231 ? 11.916 -2.826 -21.325 1.00 87.00 231 PHE A N 1
ATOM 1856 C CA . PHE A 1 231 ? 11.292 -1.504 -21.267 1.00 87.00 231 PHE A CA 1
ATOM 1857 C C . PHE A 1 231 ? 10.810 -1.196 -19.850 1.00 87.00 231 PHE A C 1
ATOM 1859 O O . PHE A 1 231 ? 11.043 -0.093 -19.361 1.00 87.00 231 PHE A O 1
ATOM 1866 N N . PHE A 1 232 ? 10.209 -2.167 -19.164 1.00 90.50 232 PHE A N 1
ATOM 1867 C CA . PHE A 1 232 ? 9.777 -1.999 -17.781 1.00 90.50 232 PHE A CA 1
ATOM 1868 C C . PHE A 1 232 ? 10.952 -1.708 -16.841 1.00 90.50 232 PHE A C 1
ATOM 1870 O O . PHE A 1 232 ? 10.863 -0.792 -16.029 1.00 90.50 232 PHE A O 1
ATOM 1877 N N . LEU A 1 233 ? 12.087 -2.399 -16.995 1.00 87.56 233 LEU A N 1
ATOM 1878 C CA . LEU A 1 233 ? 13.278 -2.148 -16.169 1.00 87.56 233 LEU A CA 1
ATOM 1879 C C . LEU A 1 233 ? 13.819 -0.714 -16.303 1.00 87.56 233 LEU A C 1
ATOM 1881 O O . LEU A 1 233 ? 14.403 -0.180 -15.360 1.00 87.56 233 LEU A O 1
ATOM 1885 N N . VAL A 1 234 ? 13.641 -0.084 -17.467 1.00 83.62 234 VAL A N 1
ATOM 1886 C CA . VAL A 1 234 ? 14.172 1.259 -17.754 1.00 83.62 234 VAL A CA 1
ATOM 1887 C C . VAL A 1 234 ? 13.134 2.361 -17.527 1.00 83.62 234 VAL A C 1
ATOM 1889 O O . VAL A 1 234 ? 13.475 3.465 -17.090 1.00 83.62 234 VAL A O 1
ATOM 1892 N N . TYR A 1 235 ? 11.873 2.089 -17.848 1.00 84.44 235 TYR A N 1
ATOM 1893 C CA . TYR A 1 235 ? 10.818 3.093 -17.942 1.00 84.44 235 TYR A CA 1
ATOM 1894 C C . TYR A 1 235 ? 9.627 2.826 -17.014 1.00 84.44 235 TYR A C 1
ATOM 1896 O O . TYR A 1 235 ? 8.705 3.642 -16.986 1.00 84.44 235 TYR A O 1
ATOM 1904 N N . GLY A 1 236 ? 9.643 1.749 -16.231 1.00 87.50 236 GLY A N 1
ATOM 1905 C CA . GLY A 1 236 ? 8.501 1.324 -15.426 1.00 87.50 236 GLY A CA 1
ATOM 1906 C C . GLY A 1 236 ? 7.299 0.929 -16.287 1.00 87.50 236 GLY A C 1
ATOM 1907 O O . GLY A 1 236 ? 7.347 0.949 -17.519 1.00 87.50 236 GLY A O 1
ATOM 1908 N N . TYR A 1 237 ? 6.188 0.587 -15.635 1.00 87.06 237 TYR A N 1
ATOM 1909 C CA . TYR A 1 237 ? 4.976 0.131 -16.324 1.00 87.06 237 TYR A CA 1
ATOM 1910 C C . TYR A 1 237 ? 4.383 1.196 -17.264 1.00 87.06 237 TYR A C 1
ATOM 1912 O O . TYR A 1 237 ? 4.016 0.899 -18.398 1.00 87.06 237 TYR A O 1
ATOM 1920 N N . SER A 1 238 ? 4.349 2.456 -16.818 1.00 85.00 238 SER A N 1
ATOM 1921 C CA . SER A 1 238 ? 3.699 3.563 -17.539 1.00 85.00 238 SER A CA 1
ATOM 1922 C C . SER A 1 238 ? 4.651 4.390 -18.411 1.00 85.00 238 SER A C 1
ATOM 1924 O O . SER A 1 238 ? 4.280 5.467 -18.876 1.00 85.00 238 SER A O 1
ATOM 1926 N N . GLY A 1 239 ? 5.900 3.958 -18.598 1.00 84.25 239 GLY A N 1
ATOM 1927 C CA . GLY A 1 239 ? 6.876 4.670 -19.432 1.00 84.25 239 GLY A CA 1
ATOM 1928 C C . GLY A 1 239 ? 7.504 5.927 -18.800 1.00 84.25 239 GLY A C 1
ATOM 1929 O O . GLY A 1 239 ? 8.373 6.566 -19.398 1.00 84.25 239 GLY A O 1
ATOM 1930 N N . ASN A 1 240 ? 7.095 6.302 -17.587 1.00 84.19 240 ASN A N 1
ATOM 1931 C CA . ASN A 1 240 ? 7.530 7.519 -16.891 1.00 84.19 240 ASN A CA 1
ATOM 1932 C C . ASN A 1 240 ? 8.785 7.323 -16.015 1.00 84.19 240 ASN A C 1
ATOM 1934 O O . ASN A 1 240 ? 9.289 8.281 -15.435 1.00 84.19 240 ASN A O 1
ATOM 1938 N N . GLY A 1 241 ? 9.335 6.110 -15.960 1.00 82.50 241 GLY A N 1
ATOM 1939 C CA . GLY A 1 241 ? 10.469 5.739 -15.112 1.00 82.50 241 GLY A CA 1
ATOM 1940 C C . GLY A 1 241 ? 10.100 5.444 -13.659 1.00 82.50 241 GLY A C 1
ATOM 1941 O O . GLY A 1 241 ? 11.013 5.324 -12.845 1.00 82.50 241 GLY A O 1
ATOM 1942 N N . ARG A 1 242 ? 8.802 5.353 -13.338 1.00 85.50 242 ARG A N 1
ATOM 1943 C CA . ARG A 1 242 ? 8.300 5.106 -11.984 1.00 85.50 242 ARG A CA 1
ATOM 1944 C C . ARG A 1 242 ? 7.776 3.686 -11.841 1.00 85.50 242 ARG A C 1
ATOM 1946 O O . ARG A 1 242 ? 7.098 3.168 -12.731 1.00 85.50 242 ARG A O 1
ATOM 1953 N N . ASN A 1 243 ? 8.060 3.095 -10.692 1.00 91.00 243 ASN A N 1
ATOM 1954 C CA . ASN A 1 243 ? 7.556 1.789 -10.299 1.00 91.00 243 ASN A CA 1
ATOM 1955 C C . ASN A 1 243 ? 6.496 2.022 -9.230 1.00 91.00 243 ASN A C 1
ATOM 1957 O O . ASN A 1 243 ? 6.816 2.322 -8.080 1.00 91.00 243 ASN A O 1
ATOM 1961 N N . HIS A 1 244 ? 5.237 1.925 -9.643 1.00 93.38 244 HIS A N 1
ATOM 1962 C CA . HIS A 1 244 ? 4.089 2.159 -8.783 1.00 93.38 244 HIS A CA 1
ATOM 1963 C C . HIS A 1 244 ? 3.561 0.844 -8.204 1.00 93.38 244 HIS A C 1
ATOM 1965 O O . HIS A 1 244 ? 3.381 -0.131 -8.934 1.00 93.38 244 HIS A O 1
ATOM 1971 N N . VAL A 1 245 ? 3.260 0.842 -6.906 1.00 96.06 245 VAL A N 1
ATOM 1972 C CA . VAL A 1 245 ? 2.645 -0.295 -6.207 1.00 96.06 245 VAL A CA 1
ATOM 1973 C C . VAL A 1 245 ? 1.348 0.108 -5.520 1.00 96.06 245 VAL A C 1
ATOM 1975 O O . VAL A 1 245 ? 1.142 1.258 -5.151 1.00 96.06 245 VAL A O 1
ATOM 1978 N N . TYR A 1 246 ? 0.478 -0.858 -5.285 1.00 97.62 246 TYR A N 1
ATOM 1979 C CA . TYR A 1 246 ? -0.653 -0.722 -4.384 1.00 97.62 246 TYR A CA 1
ATOM 1980 C C . TYR A 1 246 ? -0.307 -1.391 -3.056 1.00 97.62 246 TYR A C 1
ATOM 1982 O O . TYR A 1 246 ? 0.031 -2.575 -3.029 1.00 97.62 246 TYR A O 1
ATOM 1990 N N . ILE A 1 247 ? -0.393 -0.638 -1.964 1.00 98.12 247 ILE A N 1
ATOM 1991 C CA . ILE A 1 247 ? -0.247 -1.137 -0.596 1.00 98.12 247 ILE A CA 1
ATOM 1992 C C . ILE A 1 247 ? -1.644 -1.200 0.002 1.00 98.12 247 ILE A C 1
ATOM 1994 O O . ILE A 1 247 ? -2.336 -0.189 0.089 1.00 98.12 247 ILE A O 1
ATOM 1998 N N . LEU A 1 248 ? -2.074 -2.398 0.376 1.00 98.38 248 LEU A N 1
ATOM 1999 C CA . LEU A 1 248 ? -3.465 -2.671 0.714 1.00 98.38 248 LEU A CA 1
ATOM 2000 C C . LEU A 1 248 ? -3.530 -3.276 2.113 1.00 98.38 248 LEU A C 1
ATOM 2002 O O . LEU A 1 248 ? -2.895 -4.299 2.371 1.00 98.38 248 LEU A O 1
ATOM 2006 N N . LEU A 1 249 ? -4.268 -2.641 3.022 1.00 98.50 249 LEU A N 1
ATOM 2007 C CA . LEU A 1 249 ? -4.336 -3.052 4.425 1.00 98.50 249 LEU A CA 1
ATOM 2008 C C . LEU A 1 249 ? -5.723 -3.582 4.790 1.00 98.50 249 LEU A C 1
ATOM 2010 O O . LEU A 1 249 ? -6.734 -2.921 4.587 1.00 98.50 249 LEU A O 1
ATOM 2014 N N . GLU A 1 250 ? -5.783 -4.784 5.346 1.00 98.25 250 GLU A N 1
ATOM 2015 C CA . GLU A 1 250 ? -7.016 -5.428 5.795 1.00 98.25 250 GLU A CA 1
ATOM 2016 C C . GLU A 1 250 ? -6.949 -5.631 7.310 1.00 98.25 250 GLU A C 1
ATOM 2018 O O . GLU A 1 250 ? -6.061 -6.325 7.801 1.00 98.25 250 GLU A O 1
ATOM 2023 N N . VAL A 1 251 ? -7.911 -5.075 8.043 1.00 98.44 251 VAL A N 1
ATOM 2024 C CA . VAL A 1 251 ? -8.200 -5.472 9.428 1.00 98.44 251 VAL A CA 1
ATOM 2025 C C . VAL A 1 251 ? -9.365 -6.451 9.386 1.00 98.44 251 VAL A C 1
ATOM 2027 O O . VAL A 1 251 ? -10.450 -6.096 8.938 1.00 98.44 251 VAL A O 1
ATOM 2030 N N . ASN A 1 252 ? -9.153 -7.685 9.823 1.00 97.69 252 ASN A N 1
ATOM 2031 C CA . ASN A 1 252 ? -10.148 -8.746 9.778 1.00 97.69 252 ASN A CA 1
ATOM 2032 C C . ASN A 1 252 ? -10.233 -9.434 11.145 1.00 97.69 252 ASN A C 1
ATOM 2034 O O . ASN A 1 252 ? -9.347 -10.211 11.506 1.00 97.69 252 ASN A O 1
ATOM 2038 N N . ASP A 1 253 ? -11.268 -9.100 11.920 1.00 97.81 253 ASP A N 1
ATOM 2039 C CA . ASP A 1 253 ? -11.403 -9.484 13.331 1.00 97.81 253 ASP A CA 1
ATOM 2040 C C . ASP A 1 253 ? -10.158 -9.110 14.158 1.00 97.81 253 ASP A C 1
ATOM 2042 O O . ASP A 1 253 ? -9.942 -7.941 14.489 1.00 97.81 253 ASP A O 1
ATOM 2046 N N . ARG A 1 254 ? -9.315 -10.090 14.490 1.00 98.06 254 ARG A N 1
ATOM 2047 C CA . ARG A 1 254 ? -8.092 -9.910 15.284 1.00 98.06 254 ARG A CA 1
ATOM 2048 C C . ARG A 1 254 ? -6.822 -9.897 14.447 1.00 98.06 254 ARG A C 1
ATOM 2050 O O . ARG A 1 254 ? -5.737 -9.718 14.997 1.00 98.06 254 ARG A O 1
ATOM 2057 N N . THR A 1 255 ? -6.935 -10.092 13.140 1.00 98.62 255 THR A N 1
ATOM 2058 C CA . THR A 1 255 ? -5.800 -10.199 12.230 1.00 98.62 255 THR A CA 1
ATOM 2059 C C . THR A 1 255 ? -5.682 -8.944 11.382 1.00 98.62 255 THR A C 1
ATOM 2061 O O . THR A 1 255 ? -6.658 -8.465 10.815 1.00 98.62 255 THR A O 1
ATOM 2064 N N . ILE A 1 256 ? -4.466 -8.423 11.265 1.00 98.69 256 ILE A N 1
ATOM 2065 C CA . ILE A 1 256 ? -4.127 -7.371 10.312 1.00 98.69 256 ILE A CA 1
ATOM 2066 C C . ILE A 1 256 ? -3.262 -7.995 9.228 1.00 98.69 256 ILE A C 1
ATOM 2068 O O . ILE A 1 256 ? -2.259 -8.641 9.534 1.00 98.69 256 ILE A O 1
ATOM 2072 N N . ASN A 1 257 ? -3.644 -7.784 7.975 1.00 98.75 257 ASN A N 1
ATOM 2073 C CA . ASN A 1 257 ? -2.900 -8.206 6.799 1.00 98.75 257 ASN A CA 1
ATOM 2074 C C . ASN A 1 257 ? -2.493 -6.976 5.990 1.00 98.75 257 ASN A C 1
ATOM 2076 O O . ASN A 1 257 ? -3.309 -6.092 5.737 1.00 98.75 257 ASN A O 1
ATOM 2080 N N . VAL A 1 258 ? -1.241 -6.937 5.552 1.00 98.69 258 VAL A N 1
ATOM 2081 C CA . VAL A 1 258 ? -0.737 -5.946 4.603 1.00 98.69 258 VAL A CA 1
ATOM 2082 C C . VAL A 1 258 ? -0.332 -6.683 3.344 1.00 98.69 258 VAL A C 1
ATOM 2084 O O . VAL A 1 258 ? 0.493 -7.598 3.382 1.00 98.69 258 VAL A O 1
ATOM 2087 N N . TYR A 1 259 ? -0.919 -6.278 2.230 1.00 98.56 259 TYR A N 1
ATOM 2088 C CA . TYR A 1 259 ? -0.649 -6.819 0.914 1.00 98.56 259 TYR A CA 1
ATOM 2089 C C . TYR A 1 259 ? 0.060 -5.784 0.048 1.00 98.56 259 TYR A C 1
ATOM 2091 O O . TYR A 1 259 ? -0.099 -4.575 0.227 1.00 98.56 259 TYR A O 1
ATOM 2099 N N . MET A 1 260 ? 0.805 -6.282 -0.930 1.00 98.19 260 MET A N 1
ATOM 2100 C CA . MET A 1 260 ? 1.320 -5.502 -2.040 1.00 98.19 260 MET A CA 1
ATOM 2101 C C . MET A 1 260 ? 0.769 -6.055 -3.343 1.00 98.19 260 MET A C 1
ATOM 2103 O O . MET A 1 260 ? 0.674 -7.267 -3.530 1.00 98.19 260 MET A O 1
ATOM 2107 N N . ARG A 1 261 ? 0.448 -5.153 -4.258 1.00 97.00 261 ARG A N 1
ATOM 2108 C CA . ARG A 1 261 ? 0.081 -5.477 -5.627 1.00 97.00 261 ARG A CA 1
ATOM 2109 C C . ARG A 1 261 ? 0.872 -4.569 -6.563 1.00 97.00 261 ARG A C 1
ATOM 2111 O O . ARG A 1 261 ? 0.891 -3.358 -6.371 1.00 97.00 261 ARG A O 1
ATOM 2118 N N . ALA A 1 262 ? 1.548 -5.145 -7.547 1.00 94.75 262 ALA A N 1
ATOM 2119 C CA . ALA A 1 262 ? 2.429 -4.418 -8.456 1.00 94.75 262 ALA A CA 1
ATOM 2120 C C . ALA A 1 262 ? 2.211 -4.896 -9.889 1.00 94.75 262 ALA A C 1
ATOM 2122 O O . ALA A 1 262 ? 2.159 -6.100 -10.126 1.00 94.75 262 ALA A O 1
ATOM 2123 N N . ASP A 1 263 ? 2.105 -3.958 -10.828 1.00 92.88 263 ASP A N 1
ATOM 2124 C CA . ASP A 1 263 ? 2.086 -4.272 -12.252 1.00 92.88 263 ASP A CA 1
ATOM 2125 C C . ASP A 1 263 ? 3.520 -4.512 -12.737 1.00 92.88 263 ASP A C 1
ATOM 2127 O O . ASP A 1 263 ? 4.337 -3.592 -12.767 1.00 92.88 263 ASP A O 1
ATOM 2131 N N . VAL A 1 264 ? 3.828 -5.752 -13.118 1.00 93.56 264 VAL A N 1
ATOM 2132 C CA . VAL A 1 264 ? 5.124 -6.151 -13.678 1.00 93.56 264 VAL A CA 1
ATOM 2133 C C . VAL A 1 264 ? 4.925 -6.618 -15.108 1.00 93.56 264 VAL A C 1
ATOM 2135 O O . VAL A 1 264 ? 4.284 -7.641 -15.366 1.00 93.56 264 VAL A O 1
ATOM 2138 N N . LEU A 1 265 ? 5.490 -5.862 -16.047 1.00 92.88 265 LEU A N 1
ATOM 2139 C CA . LEU A 1 265 ? 5.438 -6.205 -17.462 1.00 92.88 265 LEU A CA 1
ATOM 2140 C C . LEU A 1 265 ? 6.450 -7.311 -17.765 1.00 92.88 265 LEU A C 1
ATOM 2142 O O . LEU A 1 265 ? 7.625 -7.206 -17.405 1.00 92.88 265 LEU A O 1
ATOM 2146 N N . THR A 1 266 ? 5.998 -8.353 -18.450 1.00 92.12 266 THR A N 1
ATOM 2147 C CA . THR A 1 266 ? 6.853 -9.467 -18.871 1.00 92.12 266 THR A CA 1
ATOM 2148 C C . THR A 1 266 ? 7.242 -9.334 -20.343 1.00 92.12 266 THR A C 1
ATOM 2150 O O . THR A 1 266 ? 6.562 -8.656 -21.117 1.00 92.12 266 THR A O 1
ATOM 2153 N N . LYS A 1 267 ? 8.310 -10.018 -20.758 1.00 89.62 267 LYS A N 1
ATOM 2154 C CA . LYS A 1 267 ? 8.743 -10.093 -22.166 1.00 89.62 267 LYS A CA 1
ATOM 2155 C C . LYS A 1 267 ? 7.766 -10.858 -23.075 1.00 89.62 267 LYS A C 1
ATOM 2157 O O . LYS A 1 267 ? 7.888 -10.810 -24.296 1.00 89.62 267 LYS A O 1
ATOM 2162 N N . HIS A 1 268 ? 6.819 -11.597 -22.498 1.00 88.25 268 HIS A N 1
ATOM 2163 C CA . HIS A 1 268 ? 5.903 -12.461 -23.236 1.00 88.25 268 HIS A CA 1
ATOM 2164 C C . HIS A 1 268 ? 4.712 -11.681 -23.791 1.00 88.25 268 HIS A C 1
ATOM 2166 O O . HIS A 1 268 ? 4.153 -10.818 -23.117 1.00 88.25 268 HIS A O 1
ATOM 2172 N N . LEU A 1 269 ? 4.297 -12.017 -25.012 1.00 85.62 269 LEU A N 1
ATOM 2173 C CA . LEU A 1 269 ? 3.109 -11.446 -25.644 1.00 85.62 269 LEU A CA 1
ATOM 2174 C C . LEU A 1 269 ? 1.849 -12.175 -25.168 1.00 85.62 269 LEU A C 1
ATOM 2176 O O . LEU A 1 269 ? 1.845 -13.401 -25.064 1.00 85.62 269 LEU A O 1
ATOM 2180 N N . ALA A 1 270 ? 0.791 -11.419 -24.881 1.00 83.12 270 ALA A N 1
ATOM 2181 C CA . ALA A 1 270 ? -0.488 -11.950 -24.419 1.00 83.12 270 ALA A CA 1
ATOM 2182 C C . ALA A 1 270 ? -1.286 -12.588 -25.562 1.00 83.12 270 ALA A C 1
ATOM 2184 O O . ALA A 1 270 ? -1.885 -13.642 -25.372 1.00 83.12 270 ALA A O 1
ATOM 2185 N N . ASP A 1 271 ? -1.252 -11.978 -26.749 1.00 80.94 271 ASP A N 1
ATOM 2186 C CA . ASP A 1 271 ? -1.875 -12.511 -27.962 1.00 80.94 271 ASP A CA 1
ATOM 2187 C C . ASP A 1 271 ? -0.938 -12.333 -29.167 1.00 80.94 271 ASP A C 1
ATOM 2189 O O . ASP A 1 271 ? -1.137 -11.446 -29.997 1.00 80.94 271 ASP A O 1
ATOM 2193 N N . PRO A 1 272 ? 0.107 -13.171 -29.290 1.00 77.44 272 PRO A N 1
ATOM 2194 C CA . PRO A 1 272 ? 1.071 -13.055 -30.380 1.00 77.44 272 PRO A CA 1
ATOM 2195 C C . PRO A 1 272 ? 0.442 -13.164 -31.779 1.00 77.44 272 PRO A C 1
ATOM 2197 O O . PRO A 1 272 ? 1.069 -12.755 -32.755 1.00 77.44 272 PRO A O 1
ATOM 2200 N N . GLN A 1 273 ? -0.748 -13.766 -31.897 1.00 80.56 273 GLN A N 1
ATOM 2201 C CA . GLN A 1 273 ? -1.395 -14.043 -33.176 1.00 80.56 273 GLN A CA 1
ATOM 2202 C C . GLN A 1 273 ? -2.204 -12.853 -33.700 1.00 80.56 273 GLN A C 1
ATOM 2204 O O . GLN A 1 273 ? -2.180 -12.610 -34.908 1.00 80.56 273 GLN A O 1
ATOM 2209 N N . HIS A 1 274 ? -2.902 -12.118 -32.831 1.00 80.62 274 HIS A N 1
ATOM 2210 C CA . HIS A 1 274 ? -3.758 -11.000 -33.251 1.00 80.62 274 HIS A CA 1
ATOM 2211 C C . HIS A 1 274 ? -3.181 -9.633 -32.895 1.00 80.62 274 HIS A C 1
ATOM 2213 O O . HIS A 1 274 ? -3.425 -8.669 -33.621 1.00 80.62 274 HIS A O 1
ATOM 2219 N N . ASP A 1 275 ? -2.399 -9.547 -31.820 1.00 77.44 275 ASP A N 1
ATOM 2220 C CA . ASP A 1 275 ? -1.765 -8.310 -31.392 1.00 77.44 275 ASP A CA 1
ATOM 2221 C C . ASP A 1 275 ? -0.333 -8.581 -30.898 1.00 77.44 275 ASP A C 1
ATOM 2223 O O . ASP A 1 275 ? -0.100 -8.829 -29.707 1.00 77.44 275 ASP A O 1
ATOM 2227 N N . PRO A 1 276 ? 0.672 -8.479 -31.792 1.00 74.31 276 PRO A N 1
ATOM 2228 C CA . PRO A 1 276 ? 2.067 -8.728 -31.447 1.00 74.31 276 PRO A CA 1
ATOM 2229 C C . PRO A 1 276 ? 2.653 -7.635 -30.538 1.00 74.31 276 PRO A C 1
ATOM 2231 O O . PRO A 1 276 ? 3.877 -7.543 -30.394 1.00 74.31 276 PRO A O 1
ATOM 2234 N N . HIS A 1 277 ? 1.808 -6.762 -29.983 1.00 74.19 277 HIS A N 1
ATOM 2235 C CA . HIS A 1 277 ? 2.202 -5.619 -29.193 1.00 74.19 277 HIS A CA 1
ATOM 2236 C C . HIS A 1 277 ? 1.699 -5.619 -27.755 1.00 74.19 277 HIS A C 1
ATOM 2238 O O . HIS A 1 277 ? 2.264 -4.907 -26.917 1.00 74.19 277 HIS A O 1
ATOM 2244 N N . ILE A 1 278 ? 0.712 -6.453 -27.432 1.00 80.62 278 ILE A N 1
ATOM 2245 C CA . ILE A 1 278 ? 0.239 -6.601 -26.058 1.00 80.62 278 ILE A CA 1
ATOM 2246 C C . ILE A 1 278 ? 1.163 -7.567 -25.325 1.00 80.62 278 ILE A C 1
ATOM 2248 O O . ILE A 1 278 ? 1.199 -8.762 -25.615 1.00 80.62 278 ILE A O 1
ATOM 2252 N N . LYS A 1 279 ? 1.895 -7.049 -24.340 1.00 84.44 279 LYS A N 1
ATOM 2253 C CA . LYS A 1 279 ? 2.687 -7.852 -23.405 1.00 84.44 279 LYS A CA 1
ATOM 2254 C C . LYS A 1 279 ? 1.831 -8.315 -22.231 1.00 84.44 279 LYS A C 1
ATOM 2256 O O . LYS A 1 279 ? 0.906 -7.622 -21.808 1.00 84.44 279 LYS A O 1
ATOM 2261 N N . ILE A 1 280 ? 2.159 -9.476 -21.678 1.00 87.94 280 ILE A N 1
ATOM 2262 C CA . ILE A 1 280 ? 1.545 -9.976 -20.450 1.00 87.94 280 ILE A CA 1
ATOM 2263 C C . ILE A 1 280 ? 2.023 -9.098 -19.290 1.00 87.94 280 ILE A C 1
ATOM 2265 O O . ILE A 1 280 ? 3.228 -8.969 -19.056 1.00 87.94 280 ILE A O 1
ATOM 2269 N N . SER A 1 281 ? 1.069 -8.530 -18.553 1.00 90.69 281 SER A N 1
ATOM 2270 C CA . SER A 1 281 ? 1.303 -7.901 -17.252 1.00 90.69 281 SER A CA 1
ATOM 2271 C C . SER A 1 281 ? 0.909 -8.866 -16.141 1.00 90.69 281 SER A C 1
ATOM 227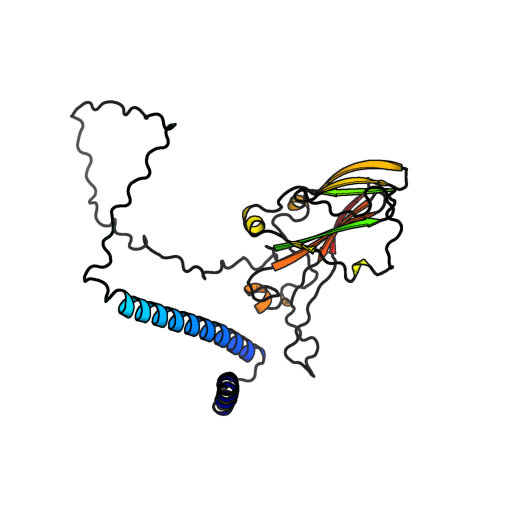3 O O . SER A 1 281 ? -0.151 -9.493 -16.205 1.00 90.69 281 SER A O 1
ATOM 2275 N N . ARG A 1 282 ? 1.749 -8.983 -15.114 1.00 92.06 282 ARG A N 1
ATOM 2276 C CA . ARG A 1 282 ? 1.417 -9.674 -13.867 1.00 92.06 282 ARG A CA 1
ATOM 2277 C C . ARG A 1 282 ? 1.069 -8.641 -12.815 1.00 92.06 282 ARG A C 1
ATOM 2279 O O . ARG A 1 282 ? 1.798 -7.675 -12.639 1.00 92.06 282 ARG A O 1
ATOM 2286 N N . ASN A 1 283 ? -0.039 -8.872 -12.128 1.00 92.50 283 ASN A N 1
ATOM 2287 C CA . ASN A 1 283 ? -0.589 -7.981 -11.119 1.00 92.50 283 ASN A CA 1
ATOM 2288 C C . ASN A 1 283 ? -1.063 -8.850 -9.945 1.00 92.50 283 ASN A C 1
ATOM 2290 O O . ASN A 1 283 ? -2.251 -8.970 -9.667 1.00 92.50 283 ASN A O 1
ATOM 2294 N N . ASP A 1 284 ? -0.130 -9.577 -9.335 1.00 94.38 284 ASP A N 1
ATOM 2295 C CA . ASP A 1 284 ? -0.454 -10.512 -8.259 1.00 94.38 284 ASP A CA 1
ATOM 2296 C C . ASP A 1 284 ? -0.646 -9.747 -6.940 1.00 94.38 284 ASP A C 1
ATOM 2298 O O . ASP A 1 284 ? 0.105 -8.815 -6.643 1.00 94.38 284 ASP A O 1
ATOM 2302 N N . LEU A 1 285 ? -1.622 -10.160 -6.128 1.00 96.62 285 LEU A N 1
ATOM 2303 C CA . LEU A 1 285 ? -1.768 -9.692 -4.750 1.00 96.62 285 LEU A CA 1
ATOM 2304 C C . LEU A 1 285 ? -0.930 -10.580 -3.824 1.00 96.62 285 LEU A C 1
ATOM 2306 O O . LEU A 1 285 ? -1.244 -11.753 -3.628 1.00 96.62 285 LEU A O 1
ATOM 2310 N N . ILE A 1 286 ? 0.127 -10.025 -3.240 1.00 97.75 286 ILE A N 1
ATOM 2311 C CA . ILE A 1 286 ? 1.073 -10.750 -2.386 1.00 97.75 286 ILE A CA 1
ATOM 2312 C C . ILE A 1 286 ? 0.903 -10.293 -0.939 1.00 97.75 286 ILE A C 1
ATOM 2314 O O . ILE A 1 286 ? 0.960 -9.101 -0.648 1.00 97.75 286 ILE A O 1
ATOM 2318 N N . LEU A 1 287 ? 0.720 -11.240 -0.015 1.00 98.25 287 LEU A N 1
ATOM 2319 C CA . LEU A 1 287 ? 0.713 -10.966 1.423 1.00 98.25 287 LEU A CA 1
ATOM 2320 C C . LEU A 1 287 ? 2.137 -10.626 1.882 1.00 98.25 287 LEU A C 1
ATOM 2322 O O . LEU A 1 287 ? 3.003 -11.497 1.922 1.00 98.25 287 LEU A O 1
ATOM 2326 N N . ALA A 1 288 ? 2.370 -9.362 2.224 1.00 98.25 288 ALA A N 1
ATOM 2327 C CA . ALA A 1 288 ? 3.667 -8.864 2.669 1.00 98.25 288 ALA A CA 1
ATOM 2328 C C . ALA A 1 288 ? 3.881 -9.077 4.171 1.00 98.25 288 ALA A C 1
ATOM 2330 O O . ALA A 1 288 ? 4.986 -9.373 4.619 1.00 98.25 288 ALA A O 1
ATOM 2331 N N . TRP A 1 289 ? 2.818 -8.918 4.959 1.00 98.62 289 TRP A N 1
ATOM 2332 C CA . TRP A 1 289 ? 2.880 -9.034 6.409 1.00 98.62 289 TRP A CA 1
ATOM 2333 C C . TRP A 1 289 ? 1.518 -9.408 6.986 1.00 98.62 289 TRP A C 1
ATOM 2335 O O . TRP A 1 289 ? 0.481 -8.956 6.502 1.00 98.62 289 TRP A O 1
ATOM 2345 N N . THR A 1 290 ? 1.519 -10.220 8.040 1.00 98.62 290 THR A N 1
ATOM 2346 C CA . THR A 1 290 ? 0.313 -10.568 8.792 1.00 98.62 290 THR A CA 1
ATOM 2347 C C . THR A 1 290 ? 0.622 -10.675 10.276 1.00 98.62 290 THR A C 1
ATOM 2349 O O . THR A 1 290 ? 1.697 -11.142 10.669 1.00 98.62 290 THR A O 1
ATOM 2352 N N . LYS A 1 291 ? -0.322 -10.251 11.115 1.00 98.50 291 LYS A N 1
ATOM 2353 C CA . LYS A 1 291 ? -0.243 -10.433 12.564 1.00 98.50 291 LYS A CA 1
ATOM 2354 C C . LYS A 1 291 ? -1.627 -10.528 13.182 1.00 98.50 291 LYS A C 1
ATOM 2356 O O . LYS A 1 291 ? -2.524 -9.774 12.824 1.00 98.50 291 LYS A O 1
ATOM 2361 N N . THR A 1 292 ? -1.769 -11.430 14.149 1.00 98.06 292 THR A N 1
ATOM 2362 C CA . THR A 1 292 ? -2.993 -11.605 14.944 1.00 98.06 292 THR A CA 1
ATOM 2363 C C . THR A 1 292 ? -2.768 -11.124 16.378 1.00 98.06 292 THR A C 1
ATOM 2365 O O . THR A 1 292 ? -1.671 -11.313 16.912 1.00 98.06 292 THR A O 1
ATOM 2368 N N . TYR A 1 293 ? -3.788 -10.497 16.970 1.00 95.19 293 TYR A N 1
ATOM 2369 C CA . TYR A 1 293 ? -3.756 -9.819 18.274 1.00 95.19 293 TYR A CA 1
ATOM 2370 C C . TYR A 1 293 ? -4.750 -10.389 19.294 1.00 95.19 293 TYR A C 1
ATOM 2372 O O . TYR A 1 293 ? -5.791 -10.969 18.915 1.00 95.19 293 TYR A O 1
#

Secondary structure (DSSP, 8-state):
--HHHHHHHHHHHTTS--S-----HHHHHHHHHHHHHHHHHHHHHHHHHHHHHHHHHHH-SPPTT-S----PPPPPPPTT-PPPPPPPP------------------TTTT----TT-------SS-B-SEEEEEEEEESEEEEEEEETTEE--S-SSS---S-SSTTTTTT----EEPPTTHHHH--SS-EEEEEEETTS-EEEEEE-HHHHSTT-BPP----GGGB-HHHHHHBTTSSSB-EEEEEEEEETTEEEEEEEE-EEEEEEEETTTEEEEEEEE--EEEEEEEE-

pLDDT: mean 75.58, std 23.2, range [29.39, 98.75]